Protein AF-A0A1I2IFN1-F1 (afdb_monomer_lite)

Organism: NCBI:txid54

Secondary structure (DSSP, 8-state):
-TT-HHHHHHHHHHHHHHHHHHHHHHHHHHHHHHTT--HHHHHHHHHHHTHHHHHHHHHHHHHHS-HHHHHHHHHTGGGS-SSSTTGGG-HHHHHHHHHH--SS-SS--PPPPPTTTTT-HHHHHHHHHHHHHHHHHH-HHHHHHHHT-TTTTT--------S---S-HHHH------------------

Radius of gyration: 19.32 Å; chains: 1; bounding box: 40×45×71 Å

Sequence (190 aa):
MEAAPETASYRHRHRMAWQSIRSRYAEAHAAAKSRGLGDEPASKAAALSARGDIRALMSELLTRAPVPAIVEFLTVGREWGEAGERLLEQRDAVLGLVESAYPQPTWTALEPLDREAIEDDARWFAWTTAWTEALGAASPAAQAALGGDTASLQSSEMRIPTSPRRWAPWLTSAAVIVVATTGIAIATRE

pLDDT: mean 77.23, std 20.89, range [30.56, 96.38]

Foldseek 3Di:
DLPDPQLVVQLVVLVVLLVVLLVQLVVQLVVCVVVVDDNVVSLLRSLLVSQLSVLQSCLQLLQFADLVLVLVLLVCQLVQDQQSSCVNVVVVSSSSSSSRGDPDGDQDPQHRDDSVQSNDLVSLQVSLVVSLVSSVVRDVSSVCSQQVNPVVVDDDDDDDDDPRDGSHNNSNDPPDDPPPPPDPPPPDDD

Structure (mmCIF, N/CA/C/O backbone):
data_AF-A0A1I2IFN1-F1
#
_entry.id   AF-A0A1I2IFN1-F1
#
loop_
_atom_site.group_PDB
_atom_site.id
_atom_site.type_symbol
_atom_site.label_atom_id
_atom_site.label_alt_id
_atom_site.label_comp_id
_atom_site.label_asym_id
_atom_site.label_entity_id
_atom_site.label_seq_id
_atom_site.pdbx_PDB_ins_code
_atom_site.Cartn_x
_atom_site.Cartn_y
_atom_site.Cartn_z
_atom_site.occupancy
_atom_site.B_iso_or_equiv
_atom_site.auth_seq_id
_atom_site.auth_comp_id
_atom_site.auth_asym_id
_atom_site.auth_atom_id
_atom_site.pdbx_PDB_model_num
ATOM 1 N N . MET A 1 1 ? 11.946 -16.805 -14.626 1.00 59.06 1 MET A N 1
ATOM 2 C CA . MET A 1 1 ? 11.904 -16.136 -13.306 1.00 59.06 1 MET A CA 1
ATOM 3 C C . MET A 1 1 ? 10.672 -16.571 -12.519 1.00 59.06 1 MET A C 1
ATOM 5 O O . MET A 1 1 ? 10.810 -16.993 -11.387 1.00 59.06 1 MET A O 1
ATOM 9 N N . GLU A 1 2 ? 9.498 -16.588 -13.147 1.00 59.59 2 GLU A N 1
ATOM 10 C CA . GLU A 1 2 ? 8.200 -16.899 -12.526 1.00 59.59 2 GLU A CA 1
ATOM 11 C C . GLU A 1 2 ? 8.060 -18.285 -11.857 1.00 59.59 2 GLU A C 1
ATOM 13 O O . GLU A 1 2 ? 7.383 -18.408 -10.843 1.00 59.59 2 GLU A O 1
ATOM 18 N N . ALA A 1 3 ? 8.744 -19.316 -12.367 1.00 60.66 3 ALA A N 1
ATOM 19 C CA . ALA A 1 3 ? 8.694 -20.685 -11.833 1.00 60.66 3 ALA A CA 1
ATOM 20 C C . ALA A 1 3 ? 9.834 -21.029 -10.848 1.00 60.66 3 ALA A C 1
ATOM 22 O O . ALA A 1 3 ? 10.020 -22.195 -10.498 1.00 60.66 3 ALA A O 1
ATOM 23 N N . ALA A 1 4 ? 10.640 -20.048 -10.425 1.00 78.50 4 ALA A N 1
ATOM 24 C CA . ALA A 1 4 ? 11.722 -20.303 -9.478 1.00 78.50 4 ALA A CA 1
ATOM 25 C C . ALA A 1 4 ? 11.153 -20.605 -8.071 1.00 78.50 4 ALA A C 1
ATOM 27 O O . ALA A 1 4 ? 10.275 -19.870 -7.606 1.00 78.50 4 ALA A O 1
ATOM 28 N N . PRO A 1 5 ? 11.670 -21.620 -7.346 1.00 83.00 5 PRO A N 1
ATOM 29 C CA . PRO A 1 5 ? 11.238 -21.930 -5.975 1.00 83.00 5 PRO A CA 1
ATOM 30 C C . PRO A 1 5 ? 11.337 -20.732 -5.022 1.00 83.00 5 PRO A C 1
ATOM 32 O O . PRO A 1 5 ? 10.529 -20.576 -4.104 1.00 83.00 5 PRO A O 1
ATOM 35 N N . GLU A 1 6 ? 12.313 -19.858 -5.267 1.00 87.50 6 GLU A N 1
ATOM 36 C CA . GLU A 1 6 ? 12.516 -18.619 -4.523 1.00 87.50 6 GLU A CA 1
ATOM 37 C C . GLU A 1 6 ? 11.347 -17.641 -4.707 1.00 87.50 6 GLU A C 1
ATOM 39 O O . GLU A 1 6 ? 10.827 -17.123 -3.722 1.00 87.50 6 GLU A O 1
ATOM 44 N N . THR A 1 7 ? 10.866 -17.445 -5.939 1.00 90.00 7 THR A N 1
ATOM 45 C CA . THR A 1 7 ? 9.708 -16.588 -6.233 1.00 90.00 7 THR A CA 1
ATOM 46 C C . THR A 1 7 ? 8.438 -17.135 -5.586 1.00 90.00 7 THR A C 1
ATOM 48 O O . THR A 1 7 ? 7.705 -16.384 -4.946 1.00 90.00 7 THR A O 1
ATOM 51 N N . ALA A 1 8 ? 8.205 -18.449 -5.652 1.00 90.50 8 ALA A N 1
ATOM 52 C CA . ALA A 1 8 ? 7.065 -19.074 -4.980 1.00 90.50 8 ALA A CA 1
ATOM 53 C C . ALA A 1 8 ? 7.112 -18.885 -3.451 1.00 90.50 8 ALA A C 1
ATOM 55 O O . ALA A 1 8 ? 6.107 -18.522 -2.833 1.00 90.50 8 ALA A O 1
ATOM 56 N N . SER A 1 9 ? 8.288 -19.076 -2.843 1.00 92.25 9 SER A N 1
ATOM 57 C CA . SER A 1 9 ? 8.500 -18.886 -1.401 1.00 92.25 9 SER A CA 1
ATOM 58 C C . SER A 1 9 ? 8.335 -17.423 -0.988 1.00 92.25 9 SER A C 1
ATOM 60 O O . SER A 1 9 ? 7.738 -17.127 0.048 1.00 92.25 9 SER A O 1
ATOM 62 N N . TYR A 1 10 ? 8.825 -16.502 -1.818 1.00 93.12 10 TYR A N 1
ATOM 63 C CA . TYR A 1 10 ? 8.686 -15.063 -1.631 1.00 93.12 10 TYR A CA 1
ATOM 64 C C . TYR A 1 10 ? 7.213 -14.643 -1.617 1.00 93.12 10 TYR A C 1
ATOM 66 O O . TYR A 1 10 ? 6.753 -14.046 -0.641 1.00 93.12 10 TYR A O 1
ATOM 74 N N . ARG A 1 11 ? 6.445 -15.044 -2.637 1.00 95.31 11 ARG A N 1
ATOM 75 C CA . ARG A 1 11 ? 5.003 -14.764 -2.734 1.00 95.31 11 ARG A CA 1
ATOM 76 C C . ARG A 1 11 ? 4.227 -15.399 -1.580 1.00 95.31 11 ARG A C 1
ATOM 78 O O . ARG A 1 11 ? 3.362 -14.760 -0.986 1.00 95.31 11 ARG A O 1
ATOM 85 N N . HIS A 1 12 ? 4.574 -16.630 -1.194 1.00 95.00 12 HIS A N 1
ATOM 86 C CA . HIS A 1 12 ? 3.958 -17.288 -0.042 1.00 95.00 12 HIS A CA 1
ATOM 87 C C . HIS A 1 12 ? 4.179 -16.513 1.261 1.00 95.00 12 HIS A C 1
ATOM 89 O O . HIS A 1 12 ? 3.214 -16.250 1.977 1.00 95.00 12 HIS A O 1
ATOM 95 N N . ARG A 1 13 ? 5.413 -16.077 1.539 1.00 95.50 13 ARG A N 1
ATOM 96 C CA . ARG A 1 13 ? 5.730 -15.256 2.717 1.00 95.50 13 ARG A CA 1
ATOM 97 C C . ARG A 1 13 ? 4.881 -13.984 2.767 1.00 95.50 13 ARG A C 1
ATOM 99 O O . ARG A 1 13 ? 4.324 -13.667 3.813 1.00 95.50 13 ARG A O 1
ATOM 106 N N . HIS A 1 14 ? 4.732 -13.302 1.634 1.00 95.88 14 HIS A N 1
ATOM 107 C CA . HIS A 1 14 ? 3.956 -12.065 1.532 1.00 95.88 14 HIS A CA 1
ATOM 108 C C . HIS A 1 14 ? 2.451 -12.295 1.689 1.00 95.88 14 HIS A C 1
ATOM 110 O O . HIS A 1 14 ? 1.781 -11.516 2.366 1.00 95.88 14 HIS A O 1
ATOM 116 N N . ARG A 1 15 ? 1.918 -13.410 1.169 1.00 96.19 15 ARG A N 1
ATOM 117 C CA . ARG A 1 15 ? 0.538 -13.832 1.455 1.00 96.19 15 ARG A CA 1
ATOM 118 C C . ARG A 1 15 ? 0.307 -14.052 2.947 1.00 96.19 15 ARG A C 1
ATOM 120 O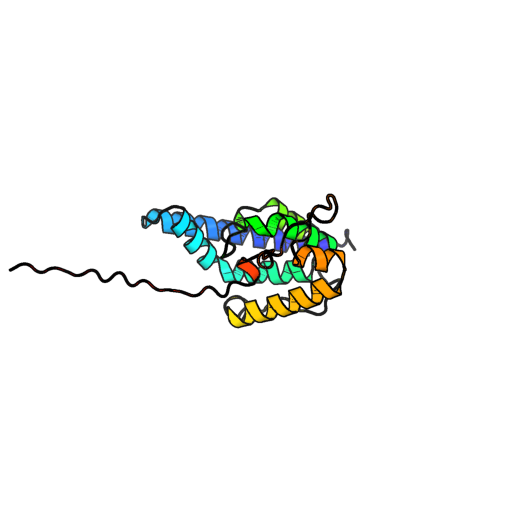 O . ARG A 1 15 ? -0.710 -13.606 3.473 1.00 96.19 15 ARG A O 1
ATOM 127 N N . MET A 1 16 ? 1.241 -14.715 3.628 1.00 96.38 16 MET A N 1
ATOM 128 C CA . MET A 1 16 ? 1.140 -14.955 5.071 1.00 96.38 16 MET A CA 1
ATOM 129 C C . MET A 1 16 ? 1.248 -13.650 5.871 1.00 96.38 16 MET A C 1
ATOM 131 O O . MET A 1 16 ? 0.469 -13.441 6.800 1.00 96.38 16 MET A O 1
ATOM 135 N N . ALA A 1 17 ? 2.148 -12.741 5.479 1.00 94.88 17 ALA A N 1
ATOM 136 C CA . ALA A 1 17 ? 2.254 -11.412 6.079 1.00 94.88 17 ALA A CA 1
ATOM 137 C C . ALA A 1 17 ? 0.943 -10.624 5.929 1.00 94.88 17 ALA A C 1
ATOM 139 O O . ALA A 1 17 ? 0.411 -10.118 6.917 1.00 94.88 17 ALA A O 1
ATOM 140 N N . TRP A 1 18 ? 0.363 -10.608 4.726 1.00 94.62 18 TRP A N 1
ATOM 141 C CA . TRP A 1 18 ? -0.930 -9.979 4.467 1.00 94.62 18 TRP A CA 1
ATOM 142 C C . TRP A 1 18 ? -2.054 -10.547 5.340 1.00 94.62 18 TRP A C 1
ATOM 144 O O . TRP A 1 18 ? -2.806 -9.793 5.958 1.00 94.62 18 TRP A O 1
ATOM 154 N N . GLN A 1 19 ? -2.161 -11.876 5.441 1.00 94.75 19 GLN A N 1
ATOM 155 C CA . GLN A 1 19 ? -3.167 -12.505 6.301 1.00 94.75 19 GLN A CA 1
ATOM 156 C C . GLN A 1 19 ? -2.978 -12.148 7.780 1.00 94.75 19 GLN A C 1
ATOM 158 O O . GLN A 1 19 ? -3.959 -11.845 8.458 1.00 94.75 19 GLN A O 1
ATOM 163 N N . SER A 1 20 ? -1.735 -12.119 8.266 1.00 94.88 20 SER A N 1
ATOM 164 C CA . SER A 1 20 ? -1.418 -11.717 9.642 1.00 94.88 20 SER A CA 1
ATOM 165 C C . SER A 1 20 ? -1.830 -10.269 9.934 1.00 94.88 20 SER A C 1
ATOM 167 O O . SER A 1 20 ? -2.427 -9.989 10.974 1.00 94.88 20 SER A O 1
ATOM 169 N N . ILE A 1 21 ? -1.578 -9.343 9.002 1.00 92.94 21 ILE A N 1
ATOM 170 C CA . ILE A 1 21 ? -2.018 -7.943 9.117 1.00 92.94 21 ILE A CA 1
ATOM 171 C C . ILE A 1 21 ? -3.546 -7.867 9.202 1.00 92.94 21 ILE A C 1
ATOM 173 O O . ILE A 1 21 ? -4.080 -7.206 10.091 1.00 92.94 21 ILE A O 1
ATOM 177 N N . ARG A 1 22 ? -4.260 -8.585 8.326 1.00 92.69 22 ARG A N 1
ATOM 178 C CA . ARG A 1 22 ? -5.731 -8.599 8.333 1.00 92.69 22 ARG A CA 1
ATOM 179 C C . ARG A 1 22 ? -6.317 -9.178 9.621 1.00 92.69 22 ARG A C 1
ATOM 181 O O . ARG A 1 22 ? -7.310 -8.642 10.103 1.00 92.69 22 ARG A O 1
ATOM 188 N N . SER A 1 23 ? -5.712 -10.227 10.186 1.00 93.62 23 SER A N 1
ATOM 189 C CA . SER A 1 23 ? -6.144 -10.786 11.479 1.00 93.62 23 SER A CA 1
ATOM 190 C C . SER A 1 23 ? -6.019 -9.749 12.590 1.00 93.62 23 SER A C 1
ATOM 192 O O . SER A 1 23 ? -6.998 -9.452 13.270 1.00 93.62 23 SER A O 1
ATOM 194 N N . ARG A 1 24 ? -4.845 -9.114 12.708 1.00 91.88 24 ARG A N 1
ATOM 195 C CA . ARG A 1 24 ? -4.587 -8.092 13.733 1.00 91.88 24 ARG A CA 1
ATOM 196 C C . ARG A 1 24 ? -5.505 -6.885 13.598 1.00 91.88 24 ARG A C 1
ATOM 198 O O . ARG A 1 24 ? -6.005 -6.383 14.599 1.00 91.88 24 ARG A O 1
ATOM 205 N N . TYR A 1 25 ? -5.775 -6.452 12.370 1.00 91.50 25 TYR A N 1
ATOM 206 C CA . TYR A 1 25 ? -6.760 -5.408 12.123 1.00 91.50 25 TYR A CA 1
ATOM 207 C C . TYR A 1 25 ? -8.161 -5.821 12.588 1.00 91.50 25 TYR A C 1
ATOM 209 O O . TYR A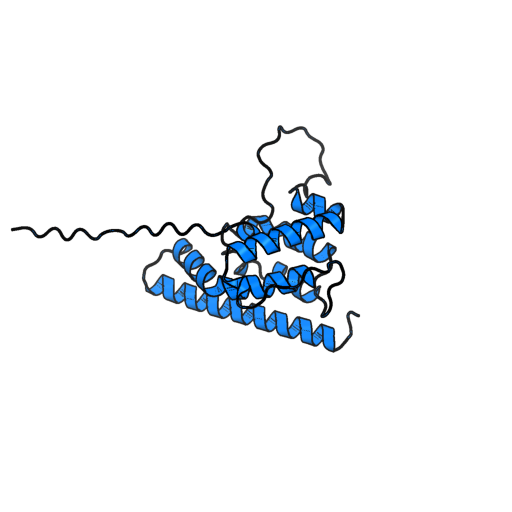 1 25 ? -8.817 -5.049 13.280 1.00 91.50 25 TYR A O 1
ATOM 217 N N . ALA A 1 26 ? -8.622 -7.031 12.254 1.00 92.81 26 ALA A N 1
ATOM 218 C CA . ALA A 1 26 ? -9.945 -7.504 12.663 1.00 92.81 26 ALA A CA 1
ATOM 219 C C . ALA A 1 26 ? -10.076 -7.596 14.194 1.00 92.81 26 ALA A C 1
ATOM 221 O O . ALA A 1 26 ? -11.095 -7.191 14.756 1.00 92.81 26 ALA A O 1
ATOM 222 N N . GLU A 1 27 ? -9.027 -8.064 14.873 1.00 94.31 27 GLU A N 1
ATOM 223 C CA . GLU A 1 27 ? -8.942 -8.106 16.336 1.00 94.31 27 GLU A CA 1
ATOM 224 C C . GLU A 1 27 ? -8.980 -6.698 16.948 1.00 94.31 27 GLU A C 1
ATOM 226 O O . GLU A 1 27 ? -9.773 -6.435 17.856 1.00 94.31 27 GLU A O 1
ATOM 231 N N . ALA A 1 28 ? -8.180 -5.765 16.421 1.00 92.50 28 ALA A N 1
ATOM 232 C CA . ALA A 1 28 ? -8.157 -4.376 16.874 1.00 92.50 28 ALA A CA 1
ATOM 233 C C . ALA A 1 28 ? -9.498 -3.667 16.628 1.00 92.50 28 ALA A C 1
ATOM 235 O O . ALA A 1 28 ? -9.972 -2.921 17.487 1.00 92.50 28 ALA A O 1
ATOM 236 N N . HIS A 1 29 ? -10.142 -3.943 15.493 1.00 92.75 29 HIS A N 1
ATOM 237 C CA . HIS A 1 29 ? -11.464 -3.426 15.162 1.00 92.75 29 HIS A CA 1
ATOM 238 C C . HIS A 1 29 ? -12.509 -3.919 16.165 1.00 92.75 29 HIS A C 1
ATOM 240 O O . HIS A 1 29 ? -13.229 -3.117 16.759 1.00 92.75 29 HIS A O 1
ATOM 246 N N . ALA A 1 30 ? -12.554 -5.229 16.425 1.00 94.50 30 ALA A N 1
ATOM 247 C CA . ALA A 1 30 ? -13.464 -5.813 17.406 1.00 94.50 30 ALA A CA 1
ATOM 248 C C . ALA A 1 30 ? -13.235 -5.243 18.818 1.00 94.50 30 ALA A C 1
ATOM 250 O O . ALA A 1 30 ? -14.198 -4.890 19.502 1.00 94.50 30 ALA A O 1
ATOM 251 N N . ALA A 1 31 ? -11.973 -5.074 19.228 1.00 94.44 31 ALA A N 1
ATOM 252 C CA . ALA A 1 31 ? -11.615 -4.473 20.512 1.00 94.44 31 ALA A CA 1
ATOM 253 C C . ALA A 1 31 ? -12.010 -2.986 20.612 1.00 94.44 31 ALA A C 1
ATOM 255 O O . ALA A 1 31 ? -12.397 -2.509 21.679 1.00 94.44 31 ALA A O 1
ATOM 256 N N . ALA A 1 32 ? -11.932 -2.232 19.514 1.00 92.69 32 ALA A N 1
ATOM 257 C CA . ALA A 1 32 ? -12.411 -0.854 19.463 1.00 92.69 32 ALA A CA 1
ATOM 258 C C . ALA A 1 32 ? -13.945 -0.791 19.572 1.00 92.69 32 ALA A C 1
ATOM 260 O O . ALA A 1 32 ? -14.475 -0.015 20.370 1.00 92.69 32 ALA A O 1
ATOM 261 N N . LYS A 1 33 ? -14.664 -1.661 18.851 1.00 94.56 33 LYS A N 1
ATOM 262 C CA . LYS A 1 33 ? -16.131 -1.774 18.935 1.00 94.56 33 LYS A CA 1
ATOM 263 C C . LYS A 1 33 ? -16.593 -2.154 20.342 1.00 94.56 33 LYS A C 1
ATOM 265 O O . LYS A 1 33 ? -17.543 -1.560 20.845 1.00 94.56 33 LYS A O 1
ATOM 270 N N . SER A 1 34 ? -15.903 -3.076 21.020 1.00 95.31 34 SER A N 1
ATOM 271 C CA . SER A 1 34 ? -16.247 -3.467 22.397 1.00 95.31 34 SER A CA 1
ATOM 272 C C . SER A 1 34 ? -16.038 -2.342 23.417 1.00 95.31 34 SER A C 1
ATOM 274 O O . SER A 1 34 ? -16.612 -2.386 24.500 1.00 95.31 34 SER A O 1
ATOM 276 N N . ARG A 1 35 ? -15.238 -1.321 23.081 1.00 94.00 35 ARG A N 1
ATOM 277 C CA . ARG A 1 35 ? -15.064 -0.088 23.870 1.00 94.00 35 ARG A CA 1
ATOM 278 C C . ARG A 1 35 ? -16.106 0.990 23.542 1.00 94.00 35 ARG A C 1
ATOM 280 O O . ARG A 1 35 ? -16.014 2.094 24.066 1.00 94.00 35 ARG A O 1
ATOM 287 N N . GLY A 1 36 ? -17.087 0.683 22.691 1.00 94.00 36 GLY A N 1
ATOM 288 C CA . GLY A 1 36 ? -18.190 1.580 22.346 1.00 94.00 36 GLY A CA 1
ATOM 289 C C . GLY A 1 36 ? -17.914 2.521 21.173 1.00 94.00 36 GLY A C 1
ATOM 290 O O . GLY A 1 36 ? -18.714 3.423 20.932 1.00 94.00 36 GLY A O 1
ATOM 291 N N . LEU A 1 37 ? -16.815 2.337 20.430 1.00 93.00 37 LEU A N 1
ATOM 292 C CA . LEU A 1 37 ? -16.571 3.129 19.224 1.00 93.00 37 LEU A CA 1
ATOM 293 C C . LEU A 1 37 ? -17.582 2.767 18.125 1.00 93.00 37 LEU A C 1
ATOM 295 O O . LEU A 1 37 ? -17.933 1.600 17.928 1.00 93.00 37 LEU A O 1
ATOM 299 N N . GLY A 1 38 ? -18.011 3.786 17.375 1.00 91.94 38 GLY A N 1
ATOM 300 C CA . GLY A 1 38 ? -18.720 3.604 16.109 1.00 91.94 38 GLY A CA 1
ATOM 301 C C . GLY A 1 38 ? -17.853 2.874 15.078 1.00 91.94 38 GLY A C 1
ATOM 302 O O . GLY A 1 38 ? -16.647 2.728 15.259 1.00 91.94 38 GLY A O 1
ATOM 303 N N . ASP A 1 39 ? -18.470 2.417 13.991 1.00 88.81 39 ASP A N 1
ATOM 304 C CA . ASP A 1 39 ? -17.798 1.592 12.977 1.00 88.81 39 ASP A CA 1
ATOM 305 C C . ASP A 1 39 ? -16.595 2.285 12.320 1.00 88.81 39 ASP A C 1
ATOM 307 O O . ASP A 1 39 ? -15.478 1.784 12.358 1.00 88.81 39 ASP A O 1
ATOM 311 N N . GLU A 1 40 ? -16.795 3.502 11.822 1.00 86.56 40 GLU A N 1
ATOM 312 C CA . GLU A 1 40 ? -15.743 4.289 11.181 1.00 86.56 40 GLU A CA 1
ATOM 313 C C . GLU A 1 40 ? -14.592 4.664 12.149 1.00 86.56 40 GLU A C 1
ATOM 315 O O . GLU A 1 40 ? -13.430 4.402 11.821 1.00 86.56 40 GLU A O 1
ATOM 320 N N . PRO A 1 41 ? -14.848 5.166 13.378 1.00 87.81 41 PRO A N 1
ATOM 321 C CA . PRO A 1 41 ? -13.797 5.343 14.383 1.00 87.81 41 PRO A CA 1
ATOM 322 C C . PRO A 1 41 ? -13.045 4.054 14.740 1.00 87.81 41 PRO A C 1
ATOM 324 O O . PRO A 1 41 ? -11.831 4.097 14.953 1.00 87.81 41 PRO A O 1
ATOM 327 N N . ALA A 1 42 ? -13.737 2.913 14.809 1.00 89.50 42 ALA A N 1
ATOM 328 C CA . ALA A 1 42 ? -13.114 1.621 15.083 1.00 89.50 42 ALA A CA 1
ATOM 329 C C . ALA A 1 42 ? -12.213 1.173 13.923 1.00 89.50 42 ALA A C 1
ATOM 331 O O . ALA A 1 42 ? -11.090 0.730 14.170 1.00 89.50 42 ALA A O 1
ATOM 332 N N . SER A 1 43 ? -12.660 1.346 12.674 1.00 86.81 43 SER A N 1
ATOM 333 C CA . SER A 1 43 ? -11.874 1.065 11.464 1.00 86.81 43 SER A CA 1
ATOM 334 C C . SER A 1 43 ? -10.598 1.898 11.423 1.00 86.81 43 SER A C 1
ATOM 336 O O . SER A 1 43 ? -9.501 1.355 11.278 1.00 86.81 43 SER A O 1
ATOM 338 N N . LYS A 1 44 ? -10.711 3.206 11.676 1.00 85.25 44 LYS A N 1
ATOM 339 C CA . LYS A 1 44 ? -9.557 4.106 11.732 1.00 85.25 44 LYS A CA 1
ATOM 340 C C . LYS A 1 44 ? -8.569 3.716 12.834 1.00 85.25 44 LYS A C 1
ATOM 342 O O . LYS A 1 44 ? -7.366 3.666 12.588 1.00 85.25 44 LYS A O 1
ATOM 347 N N . ALA A 1 45 ? -9.054 3.408 14.038 1.00 86.56 45 ALA A N 1
ATOM 348 C CA . ALA A 1 45 ? -8.203 2.979 15.149 1.00 86.56 45 ALA A CA 1
ATOM 349 C C . ALA A 1 45 ? -7.479 1.654 14.849 1.00 86.56 45 ALA A C 1
ATOM 351 O O . ALA A 1 45 ? -6.285 1.521 15.123 1.00 86.56 45 ALA A O 1
ATOM 352 N N . ALA A 1 46 ? -8.179 0.693 14.243 1.00 89.38 46 ALA A N 1
ATOM 353 C CA . ALA A 1 46 ? -7.603 -0.581 13.836 1.00 89.38 46 ALA A CA 1
ATOM 354 C C . ALA A 1 46 ? -6.545 -0.407 12.735 1.00 89.38 46 ALA A C 1
ATOM 356 O O . ALA A 1 46 ? -5.460 -0.979 12.833 1.00 89.38 46 ALA A O 1
ATOM 357 N N . ALA A 1 47 ? -6.810 0.435 11.732 1.00 86.50 47 ALA A N 1
ATOM 358 C CA . ALA A 1 47 ? -5.858 0.747 10.667 1.00 86.50 47 ALA A CA 1
ATOM 359 C C . ALA A 1 47 ? -4.575 1.386 11.220 1.00 86.50 47 ALA A C 1
ATOM 361 O O . ALA A 1 47 ? -3.475 0.970 10.862 1.00 86.50 47 ALA A O 1
ATOM 362 N N . LEU A 1 48 ? -4.707 2.328 12.161 1.00 85.69 48 LEU A N 1
ATOM 363 C CA . LEU A 1 48 ? -3.566 2.935 12.851 1.00 85.69 48 LEU A CA 1
ATOM 364 C C . LEU A 1 48 ? -2.745 1.902 13.630 1.00 85.69 48 LEU A C 1
ATOM 366 O O . LEU A 1 48 ? -1.520 1.951 13.593 1.00 85.69 48 LEU A O 1
ATOM 370 N N . SER A 1 49 ? -3.401 0.938 14.283 1.00 87.62 49 SER A N 1
ATOM 371 C CA . SER A 1 49 ? -2.710 -0.124 15.028 1.00 87.62 49 SER A CA 1
ATOM 372 C C . SER A 1 49 ? -1.895 -1.076 14.142 1.00 87.62 49 SER A C 1
ATOM 374 O O . SER A 1 49 ? -0.926 -1.664 14.612 1.00 87.62 49 SER A O 1
ATOM 376 N N . ALA A 1 50 ? -2.266 -1.211 12.865 1.00 88.75 50 ALA A N 1
ATOM 377 C CA . ALA A 1 50 ? -1.595 -2.062 11.881 1.00 88.75 50 ALA A CA 1
ATOM 378 C C . ALA A 1 50 ? -0.704 -1.267 10.905 1.00 88.75 50 ALA A C 1
ATOM 380 O O . ALA A 1 50 ? -0.156 -1.836 9.958 1.00 88.75 50 ALA A O 1
ATOM 381 N N . ARG A 1 51 ? -0.570 0.051 11.106 1.00 87.50 51 ARG A N 1
ATOM 382 C CA . ARG A 1 51 ? 0.023 0.984 10.139 1.00 87.50 51 ARG A CA 1
ATOM 383 C C . ARG A 1 51 ? 1.457 0.627 9.767 1.00 87.50 51 ARG A C 1
ATOM 385 O O . ARG A 1 51 ? 1.767 0.588 8.578 1.00 87.50 51 ARG A O 1
ATOM 392 N N . GLY A 1 52 ? 2.314 0.354 10.750 1.00 88.75 52 GLY A N 1
ATOM 393 C CA . GLY A 1 52 ? 3.704 -0.020 10.491 1.00 88.75 52 GLY A CA 1
ATOM 394 C C . GLY A 1 52 ? 3.811 -1.269 9.622 1.00 88.75 52 GLY A C 1
ATOM 395 O O . GLY A 1 52 ? 4.530 -1.273 8.627 1.00 88.75 52 GLY A O 1
ATOM 396 N N . ASP A 1 53 ? 3.035 -2.311 9.924 1.00 90.69 53 ASP A N 1
ATOM 397 C CA . ASP A 1 53 ? 3.057 -3.548 9.140 1.00 90.69 53 ASP A CA 1
ATOM 398 C C . ASP A 1 53 ? 2.521 -3.360 7.717 1.00 90.69 53 ASP A C 1
ATOM 400 O O . ASP A 1 53 ? 3.055 -3.944 6.772 1.00 90.69 53 ASP A O 1
ATOM 404 N N . ILE A 1 54 ? 1.488 -2.527 7.551 1.00 89.81 54 ILE A N 1
ATOM 405 C CA . ILE A 1 54 ? 0.974 -2.148 6.231 1.00 89.81 54 ILE A CA 1
ATOM 406 C C . ILE A 1 54 ? 2.068 -1.436 5.434 1.00 89.81 54 ILE A C 1
ATOM 408 O O . ILE A 1 54 ? 2.327 -1.805 4.291 1.00 89.81 54 ILE A O 1
ATOM 412 N N . ARG A 1 55 ? 2.738 -0.447 6.033 1.00 91.25 55 ARG A N 1
ATOM 413 C CA . ARG A 1 55 ? 3.820 0.306 5.385 1.00 91.25 55 ARG A CA 1
ATOM 414 C C . ARG A 1 55 ? 5.006 -0.583 5.029 1.00 91.25 55 ARG A C 1
ATOM 416 O O . ARG A 1 55 ? 5.527 -0.466 3.923 1.00 91.25 55 ARG A O 1
ATOM 423 N N . ALA A 1 56 ? 5.378 -1.508 5.912 1.00 92.50 56 ALA A N 1
ATOM 424 C CA . ALA A 1 56 ? 6.415 -2.498 5.645 1.00 92.50 56 ALA A CA 1
ATOM 425 C C . ALA A 1 56 ? 6.064 -3.328 4.405 1.00 92.50 56 ALA A C 1
ATOM 427 O O . ALA A 1 56 ? 6.803 -3.307 3.420 1.00 92.50 56 ALA A O 1
ATOM 428 N N . LEU A 1 57 ? 4.891 -3.972 4.416 1.00 93.25 57 LEU A N 1
ATOM 429 C CA . LEU A 1 57 ? 4.441 -4.818 3.314 1.00 93.25 57 LEU A CA 1
ATOM 430 C C . LEU A 1 57 ? 4.333 -4.034 2.001 1.00 93.25 57 LEU A C 1
ATOM 432 O O . LEU A 1 57 ? 4.781 -4.510 0.963 1.00 93.25 57 LEU A O 1
ATOM 436 N N . MET A 1 58 ? 3.747 -2.838 2.035 1.00 91.94 58 MET A N 1
ATOM 437 C CA . MET A 1 58 ? 3.541 -2.035 0.831 1.00 91.94 58 MET A CA 1
ATOM 438 C C . MET A 1 58 ? 4.854 -1.499 0.269 1.00 91.94 58 MET A C 1
ATOM 440 O O . MET A 1 58 ? 5.039 -1.557 -0.940 1.00 91.94 58 MET A O 1
ATOM 444 N N . SER A 1 59 ? 5.788 -1.033 1.104 1.00 93.56 59 SER A N 1
ATOM 445 C CA . SER A 1 59 ? 7.091 -0.566 0.609 1.00 93.56 59 SER A CA 1
ATOM 446 C C . SER A 1 59 ? 7.886 -1.678 -0.078 1.00 93.56 59 SER A C 1
ATOM 448 O O . SER A 1 59 ? 8.531 -1.450 -1.105 1.00 93.56 59 SER A O 1
ATOM 450 N N . GLU A 1 60 ? 7.770 -2.906 0.432 1.00 94.50 60 GLU A N 1
ATOM 451 C CA . GLU A 1 60 ? 8.365 -4.073 -0.201 1.00 94.50 60 GLU A CA 1
ATOM 452 C C . GLU A 1 60 ? 7.640 -4.415 -1.510 1.00 94.50 60 GLU A C 1
ATOM 454 O O . GLU A 1 60 ? 8.254 -4.424 -2.573 1.00 94.50 60 GLU A O 1
ATOM 459 N N . LEU A 1 61 ? 6.319 -4.599 -1.499 1.00 94.50 61 LEU A N 1
ATOM 460 C CA . LEU A 1 61 ? 5.582 -4.961 -2.715 1.00 94.50 61 LEU A CA 1
ATOM 461 C C . LEU A 1 61 ? 5.712 -3.916 -3.829 1.00 94.50 61 LEU A C 1
ATOM 463 O O . LEU A 1 61 ? 5.896 -4.278 -4.989 1.00 94.50 61 LEU A O 1
ATOM 467 N N . LEU A 1 62 ? 5.667 -2.629 -3.493 1.00 93.81 62 LEU A N 1
ATOM 468 C CA . LEU A 1 62 ? 5.737 -1.542 -4.465 1.00 93.81 62 LEU A CA 1
ATOM 469 C C . LEU A 1 62 ? 7.136 -1.348 -5.062 1.00 93.81 62 LEU A C 1
ATOM 471 O O . LEU A 1 62 ? 7.242 -0.709 -6.100 1.00 93.81 62 LEU A O 1
ATOM 475 N N . THR A 1 63 ? 8.202 -1.889 -4.471 1.00 94.94 63 THR A N 1
ATOM 476 C CA . THR A 1 63 ? 9.555 -1.885 -5.075 1.00 94.94 63 THR A CA 1
ATOM 477 C C . THR A 1 63 ? 9.859 -3.183 -5.825 1.00 94.94 63 THR A C 1
ATOM 479 O O . THR A 1 63 ? 10.715 -3.220 -6.712 1.00 94.94 63 THR A O 1
ATOM 482 N N . ARG A 1 64 ? 9.136 -4.259 -5.497 1.00 95.06 64 ARG A N 1
ATOM 483 C CA . ARG A 1 64 ? 9.388 -5.624 -5.980 1.00 95.06 64 ARG A CA 1
ATOM 484 C C . ARG A 1 64 ? 8.422 -6.091 -7.065 1.00 95.06 64 ARG A C 1
ATOM 486 O O . ARG A 1 64 ? 8.752 -7.006 -7.823 1.00 95.06 64 ARG A O 1
ATOM 493 N N . ALA A 1 65 ? 7.248 -5.477 -7.169 1.00 94.25 65 ALA A N 1
ATOM 494 C CA . ALA A 1 65 ? 6.320 -5.698 -8.268 1.00 94.25 65 ALA A CA 1
ATOM 495 C C . ALA A 1 65 ? 6.774 -4.959 -9.538 1.00 94.25 65 ALA A C 1
ATOM 497 O O . ALA A 1 65 ? 7.352 -3.875 -9.450 1.00 94.25 65 ALA A O 1
ATOM 498 N N . PRO A 1 66 ? 6.517 -5.518 -10.731 1.00 93.94 66 PRO A N 1
ATOM 499 C CA . PRO A 1 66 ? 6.790 -4.836 -11.985 1.00 93.94 66 PRO A CA 1
ATOM 500 C C . PRO A 1 66 ? 5.832 -3.650 -12.177 1.00 93.94 66 PRO A C 1
ATOM 502 O O . PRO A 1 66 ? 4.678 -3.691 -11.748 1.00 93.94 66 PRO A O 1
ATOM 505 N N . VAL A 1 67 ? 6.293 -2.615 -12.886 1.00 93.44 67 VAL A N 1
ATOM 506 C CA . VAL A 1 67 ? 5.537 -1.368 -13.120 1.00 93.44 67 VAL A CA 1
ATOM 507 C C . VAL A 1 67 ? 4.097 -1.597 -13.615 1.00 93.44 67 VAL A C 1
ATOM 509 O O . VAL A 1 67 ? 3.204 -0.954 -13.069 1.00 93.44 67 VAL A O 1
ATOM 512 N N . PRO A 1 68 ? 3.803 -2.509 -14.569 1.00 92.31 68 PRO A N 1
ATOM 513 C CA . PRO A 1 68 ? 2.424 -2.743 -15.007 1.00 92.31 68 PRO A CA 1
ATOM 514 C C . PRO A 1 68 ? 1.486 -3.199 -13.881 1.00 92.31 68 PRO A C 1
ATOM 516 O O . PRO A 1 68 ? 0.368 -2.703 -13.790 1.00 92.31 68 PRO A O 1
ATOM 519 N N . ALA A 1 69 ? 1.956 -4.077 -12.989 1.00 92.75 69 ALA A N 1
ATOM 520 C CA . ALA A 1 69 ? 1.164 -4.555 -11.855 1.00 92.75 69 ALA A CA 1
ATOM 521 C C . ALA A 1 69 ? 0.935 -3.450 -10.816 1.00 92.75 69 ALA A C 1
ATOM 523 O O . ALA A 1 69 ? -0.136 -3.358 -10.223 1.00 92.75 69 ALA A O 1
ATOM 524 N N . ILE A 1 70 ? 1.925 -2.572 -10.622 1.00 91.69 70 ILE A N 1
ATOM 525 C CA . ILE A 1 70 ? 1.774 -1.383 -9.778 1.00 91.69 70 ILE A CA 1
ATOM 526 C C . ILE A 1 70 ? 0.720 -0.448 -10.375 1.00 91.69 70 ILE A C 1
ATOM 528 O O . ILE A 1 70 ? -0.168 0.001 -9.661 1.00 91.69 70 ILE A O 1
ATOM 532 N N . VAL A 1 71 ? 0.780 -0.173 -11.679 1.00 89.56 71 VAL A N 1
ATOM 533 C CA . VAL A 1 71 ? -0.204 0.683 -12.359 1.00 89.56 71 VAL A CA 1
ATOM 534 C C . VAL A 1 71 ? -1.617 0.118 -12.220 1.00 89.56 71 VAL A C 1
ATOM 536 O O . VAL A 1 71 ? -2.530 0.871 -11.885 1.00 89.56 71 VAL A O 1
ATOM 539 N N . GLU A 1 72 ? -1.795 -1.191 -12.411 1.00 89.06 72 GLU A N 1
ATOM 540 C CA . GLU A 1 72 ? -3.075 -1.870 -12.192 1.00 89.06 72 GLU A CA 1
ATOM 541 C C . GLU A 1 72 ? -3.544 -1.732 -10.738 1.00 89.06 72 GLU A C 1
ATOM 543 O O . GLU A 1 72 ? -4.676 -1.318 -10.491 1.00 89.06 72 GLU A O 1
ATOM 548 N N . PHE A 1 73 ? -2.656 -1.971 -9.772 1.00 87.12 73 PHE A N 1
ATOM 549 C CA . PHE A 1 73 ? -2.943 -1.800 -8.348 1.00 87.12 73 PHE A CA 1
ATOM 550 C C . PHE A 1 73 ? -3.392 -0.370 -8.002 1.00 87.12 73 PHE A C 1
ATOM 552 O O . PHE A 1 73 ? -4.336 -0.182 -7.235 1.00 87.12 73 PHE A O 1
ATOM 559 N N . LEU A 1 74 ? -2.785 0.653 -8.610 1.00 84.62 74 LEU A N 1
ATOM 560 C CA . LEU A 1 74 ? -3.152 2.053 -8.380 1.00 84.62 74 LEU A CA 1
ATOM 561 C C . LEU A 1 74 ? -4.538 2.428 -8.930 1.00 84.62 74 LEU A C 1
ATOM 563 O O . LEU A 1 74 ? -5.110 3.424 -8.483 1.00 84.62 74 LEU A O 1
ATOM 567 N N . THR A 1 75 ? -5.127 1.644 -9.841 1.00 82.06 75 THR A N 1
ATOM 568 C CA . THR A 1 75 ? -6.468 1.943 -10.384 1.00 82.06 75 THR A CA 1
ATOM 569 C C . THR A 1 75 ? -7.564 1.924 -9.317 1.00 82.06 75 THR A C 1
ATOM 571 O O . THR A 1 75 ? -8.501 2.722 -9.392 1.00 82.06 75 THR A O 1
ATOM 574 N N . VAL A 1 76 ? -7.409 1.090 -8.284 1.00 76.19 76 VAL A N 1
ATOM 575 C CA . VAL A 1 76 ? -8.319 1.018 -7.128 1.00 76.19 76 VAL A CA 1
ATOM 576 C C . VAL A 1 76 ? -7.852 1.887 -5.949 1.00 76.19 76 VAL A C 1
ATOM 578 O O . VAL A 1 76 ? -8.554 1.998 -4.947 1.00 76.19 76 VAL A O 1
ATOM 581 N N . GLY A 1 77 ? -6.705 2.569 -6.081 1.00 67.62 77 GLY A N 1
ATOM 582 C CA . GLY A 1 77 ? -6.051 3.390 -5.048 1.00 67.62 77 GLY A CA 1
ATOM 583 C C . GLY A 1 77 ? -6.918 4.489 -4.436 1.00 67.62 77 GLY A C 1
ATOM 584 O O . GLY A 1 77 ? -6.753 4.861 -3.272 1.00 67.62 77 GLY A O 1
ATOM 585 N N . ARG A 1 78 ? -7.896 4.984 -5.202 1.00 63.62 78 ARG A N 1
ATOM 586 C CA . ARG A 1 78 ? 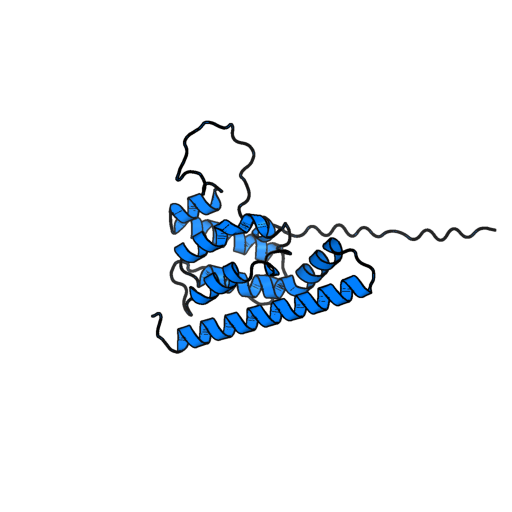-8.843 6.017 -4.758 1.00 63.62 78 ARG A CA 1
ATOM 587 C C . ARG A 1 78 ? -9.817 5.534 -3.685 1.00 63.62 78 ARG A C 1
ATOM 589 O O . ARG A 1 78 ? -10.387 6.361 -2.982 1.00 63.62 78 ARG A O 1
ATOM 596 N N . GLU A 1 79 ? -10.011 4.227 -3.548 1.00 68.50 79 GLU A N 1
ATOM 597 C CA . GLU A 1 79 ? -10.997 3.655 -2.627 1.00 68.50 79 GLU A CA 1
ATOM 598 C C . GLU A 1 79 ? -10.436 3.377 -1.228 1.00 68.50 79 GLU A C 1
ATOM 600 O O . GLU A 1 79 ? -11.177 2.932 -0.356 1.00 68.50 79 GLU A O 1
ATOM 605 N N . TRP A 1 80 ? -9.142 3.621 -0.994 1.00 70.69 80 TRP A N 1
ATOM 606 C CA . TRP A 1 80 ? -8.442 3.110 0.193 1.00 70.69 80 TRP A CA 1
ATOM 607 C C . TRP A 1 80 ? -8.594 3.975 1.450 1.00 70.69 80 TRP A C 1
ATOM 609 O O . TRP A 1 80 ? -8.201 3.539 2.532 1.00 70.69 80 TRP A O 1
ATOM 619 N N . GLY A 1 81 ? -9.199 5.158 1.331 1.00 66.62 81 GLY A N 1
ATOM 620 C CA . GLY A 1 81 ? -9.366 6.090 2.446 1.00 66.62 81 GLY A CA 1
ATOM 621 C C . GLY A 1 81 ? -8.128 6.949 2.721 1.00 66.62 81 GLY A C 1
ATOM 622 O O . GLY A 1 81 ? -7.078 6.787 2.093 1.00 66.62 81 GLY A O 1
ATOM 623 N N . GLU A 1 82 ? -8.252 7.918 3.628 1.00 65.94 82 GLU A N 1
ATOM 624 C CA . GLU A 1 82 ? -7.185 8.897 3.900 1.00 65.94 82 GLU A CA 1
ATOM 625 C C . GLU A 1 82 ? -6.021 8.312 4.700 1.00 65.94 82 GLU A C 1
ATOM 627 O O . GLU A 1 82 ? -4.886 8.767 4.543 1.00 65.94 82 GLU A O 1
ATOM 632 N N . ALA A 1 83 ? -6.294 7.318 5.546 1.00 61.75 83 ALA A N 1
ATOM 633 C CA . ALA A 1 83 ? -5.309 6.619 6.364 1.00 61.75 83 ALA A CA 1
ATOM 634 C C . ALA A 1 83 ? -5.004 5.208 5.830 1.00 61.75 83 ALA A C 1
ATOM 636 O O . ALA A 1 83 ? -4.246 4.468 6.456 1.00 61.75 83 ALA A O 1
ATOM 637 N N . GLY A 1 84 ? -5.575 4.831 4.680 1.00 66.69 84 GLY A N 1
ATOM 638 C CA . GLY A 1 84 ? -5.454 3.484 4.124 1.00 66.69 84 GLY A CA 1
ATOM 639 C C . GLY A 1 84 ? -6.351 2.475 4.842 1.00 66.69 84 GLY A C 1
ATOM 640 O O . GLY A 1 84 ? -6.155 1.271 4.709 1.00 66.69 84 GLY A O 1
ATOM 641 N N . GLU A 1 85 ? -7.332 2.943 5.613 1.00 72.06 85 GLU A N 1
ATOM 642 C CA . GLU A 1 85 ? -8.220 2.116 6.425 1.00 72.06 85 GLU A CA 1
ATOM 643 C C . GLU A 1 85 ? -9.016 1.105 5.596 1.00 72.06 85 GLU A C 1
ATOM 645 O O . GLU A 1 85 ? -9.305 0.009 6.074 1.00 72.06 85 GLU A O 1
ATOM 650 N N . ARG A 1 86 ? -9.272 1.422 4.322 1.00 78.88 86 ARG A N 1
ATOM 651 C CA . ARG A 1 86 ? -9.965 0.531 3.390 1.00 78.88 86 ARG A CA 1
ATOM 652 C C . ARG A 1 86 ? -9.019 -0.307 2.536 1.00 78.88 86 ARG A C 1
ATOM 654 O O . ARG A 1 86 ? -9.479 -1.193 1.827 1.00 78.88 86 ARG A O 1
ATOM 661 N N . LEU A 1 87 ? -7.698 -0.115 2.620 1.00 81.81 87 LEU A N 1
ATOM 662 C CA . LEU A 1 87 ? -6.726 -0.974 1.924 1.00 81.81 87 LEU A CA 1
ATOM 663 C C . LEU A 1 87 ? -6.913 -2.450 2.314 1.00 81.81 87 LEU A C 1
ATOM 665 O O . LEU A 1 87 ? -6.804 -3.344 1.481 1.00 81.81 87 LEU A O 1
ATOM 669 N N . LEU A 1 88 ? -7.252 -2.705 3.580 1.00 82.25 88 LEU A N 1
ATOM 670 C CA . LEU A 1 88 ? -7.484 -4.047 4.122 1.00 82.25 88 LEU A CA 1
ATOM 671 C C . LEU A 1 88 ? -8.777 -4.709 3.616 1.00 82.25 88 LEU A C 1
ATOM 673 O O . LEU A 1 88 ? -8.927 -5.932 3.735 1.00 82.25 88 LEU A O 1
ATOM 677 N N . GLU A 1 89 ? -9.674 -3.924 3.016 1.00 82.38 89 GLU A N 1
ATOM 678 C CA . GLU A 1 89 ? -10.867 -4.390 2.302 1.00 82.38 89 GLU A CA 1
ATOM 679 C C . GLU A 1 89 ? -10.515 -4.841 0.872 1.00 82.38 89 GLU A C 1
ATOM 681 O O . GLU A 1 89 ? -11.162 -5.729 0.321 1.00 82.38 89 GLU A O 1
ATOM 686 N N . GLN A 1 90 ? -9.432 -4.309 0.296 1.00 84.44 90 GLN A N 1
ATOM 687 C CA . GLN A 1 90 ? -9.031 -4.484 -1.106 1.00 84.44 90 GLN A CA 1
ATOM 688 C C . GLN A 1 90 ? -8.155 -5.726 -1.299 1.00 84.44 90 GLN A C 1
ATOM 690 O O . GLN A 1 90 ? -7.055 -5.688 -1.858 1.00 84.44 90 GLN A O 1
ATOM 695 N N . ARG A 1 91 ? -8.655 -6.859 -0.794 1.00 85.94 91 ARG A N 1
ATOM 696 C CA . ARG A 1 91 ? -7.945 -8.145 -0.760 1.00 85.94 91 ARG A CA 1
ATOM 697 C C . ARG A 1 91 ? -7.373 -8.527 -2.120 1.00 85.94 91 ARG A C 1
ATOM 699 O O . ARG A 1 91 ? -6.212 -8.923 -2.182 1.00 85.94 91 ARG A O 1
ATOM 706 N N . ASP A 1 92 ? -8.185 -8.458 -3.165 1.00 89.12 92 ASP A N 1
ATOM 707 C CA . ASP A 1 92 ? -7.814 -8.997 -4.472 1.00 89.12 92 ASP A CA 1
ATOM 708 C C . ASP A 1 92 ? -6.735 -8.144 -5.140 1.00 89.12 92 ASP A C 1
ATOM 710 O O . ASP A 1 92 ? -5.792 -8.694 -5.699 1.00 89.12 92 ASP A O 1
ATOM 714 N N . ALA A 1 93 ? -6.789 -6.820 -4.970 1.00 89.12 93 ALA A N 1
ATOM 715 C CA . ALA A 1 93 ? -5.760 -5.911 -5.464 1.00 89.12 93 ALA A CA 1
ATOM 716 C C . ALA A 1 93 ? -4.403 -6.164 -4.788 1.00 89.12 93 ALA A C 1
ATOM 718 O O . ALA A 1 93 ? -3.381 -6.289 -5.462 1.00 89.12 93 ALA A O 1
ATOM 719 N N . VAL A 1 94 ? -4.388 -6.310 -3.457 1.00 91.25 94 VAL A N 1
ATOM 720 C CA . VAL A 1 94 ? -3.149 -6.605 -2.720 1.00 91.25 94 VAL A CA 1
ATOM 721 C C . VAL A 1 94 ? -2.610 -7.988 -3.082 1.00 91.25 94 VAL A C 1
ATOM 723 O O . VAL A 1 94 ? -1.411 -8.139 -3.298 1.00 91.25 94 VAL A O 1
ATOM 726 N N . LEU A 1 95 ? -3.472 -9.004 -3.190 1.00 93.38 95 LEU A N 1
ATOM 727 C CA . LEU A 1 95 ? -3.041 -10.345 -3.592 1.00 93.38 95 LEU A CA 1
ATOM 728 C C . LEU A 1 95 ? -2.541 -10.387 -5.040 1.00 93.38 95 LEU A C 1
ATOM 730 O O . LEU A 1 95 ? -1.550 -11.063 -5.296 1.00 93.38 95 LEU A O 1
ATOM 734 N N . GLY A 1 96 ? -3.153 -9.642 -5.962 1.00 93.44 96 GLY A N 1
ATOM 735 C CA . GLY A 1 96 ? -2.660 -9.500 -7.334 1.00 93.44 96 GLY A CA 1
ATOM 736 C C . GLY A 1 96 ? -1.262 -8.878 -7.384 1.00 93.44 96 GLY A C 1
ATOM 737 O O . GLY A 1 96 ? -0.383 -9.368 -8.098 1.00 93.44 96 GLY A O 1
ATOM 738 N N . LEU A 1 97 ? -1.014 -7.865 -6.546 1.00 93.75 97 LEU A N 1
ATOM 739 C CA . LEU A 1 97 ? 0.311 -7.262 -6.408 1.00 93.75 97 LEU A CA 1
ATOM 740 C C . LEU A 1 97 ? 1.331 -8.255 -5.825 1.00 93.75 97 LEU A C 1
ATOM 742 O O . LEU A 1 97 ? 2.441 -8.369 -6.343 1.00 93.75 97 LEU A O 1
ATOM 746 N N . VAL A 1 98 ? 0.943 -9.025 -4.799 1.00 95.38 98 VAL A N 1
ATOM 747 C CA . VAL A 1 98 ? 1.776 -10.096 -4.221 1.00 95.38 98 VAL A CA 1
ATOM 748 C C . VAL A 1 98 ? 2.136 -11.138 -5.274 1.00 95.38 98 VAL A C 1
ATOM 750 O O . VAL A 1 98 ? 3.305 -11.496 -5.397 1.00 95.38 98 VAL A O 1
ATOM 753 N N . GLU A 1 99 ? 1.164 -11.609 -6.053 1.00 94.94 99 GLU A N 1
ATOM 754 C CA . GLU A 1 99 ? 1.404 -12.606 -7.098 1.00 94.94 99 GLU A CA 1
ATOM 755 C C . GLU A 1 99 ? 2.234 -12.067 -8.264 1.00 94.94 99 GLU A C 1
ATOM 757 O O . GLU A 1 99 ? 2.811 -12.851 -9.007 1.00 94.94 99 GLU A O 1
ATOM 762 N N . SER A 1 100 ? 2.372 -10.750 -8.395 1.00 93.81 100 SER A N 1
ATOM 763 C CA . SER A 1 100 ? 3.229 -10.132 -9.409 1.00 93.81 100 SER A CA 1
ATOM 764 C C . SER A 1 100 ? 4.648 -9.839 -8.909 1.00 93.81 100 SER A C 1
ATOM 766 O O . SER A 1 100 ? 5.539 -9.591 -9.718 1.00 93.81 100 SER A O 1
ATOM 768 N N . ALA A 1 101 ? 4.887 -9.862 -7.595 1.00 93.62 101 ALA A N 1
ATOM 769 C CA . ALA A 1 101 ? 6.155 -9.447 -6.999 1.00 93.62 101 ALA A CA 1
ATOM 770 C C . ALA A 1 101 ? 7.280 -10.494 -7.125 1.00 93.62 101 ALA A C 1
ATOM 772 O O . ALA A 1 101 ? 7.044 -11.712 -7.131 1.00 93.62 101 ALA A O 1
ATOM 773 N N . TYR A 1 102 ? 8.521 -9.995 -7.191 1.00 91.56 102 TYR A N 1
ATOM 774 C CA . TYR A 1 102 ? 9.744 -10.788 -7.327 1.00 91.56 102 TYR A CA 1
ATOM 775 C C . TYR A 1 102 ? 10.722 -10.582 -6.153 1.00 91.56 102 TYR A C 1
ATOM 777 O O . TYR A 1 102 ? 10.765 -9.507 -5.561 1.00 91.56 102 TYR A O 1
ATOM 785 N N . PRO A 1 103 ? 11.585 -11.570 -5.837 1.00 91.25 103 PRO A N 1
ATOM 786 C CA . PRO A 1 103 ? 12.586 -11.437 -4.771 1.00 91.25 103 PRO A CA 1
ATOM 787 C C . PRO A 1 103 ? 13.619 -10.326 -4.988 1.00 91.25 103 PRO A C 1
ATOM 789 O O . PRO A 1 103 ? 14.284 -9.937 -4.035 1.00 91.25 103 PRO A O 1
ATOM 792 N N . GLN A 1 104 ? 13.779 -9.841 -6.218 1.00 89.12 104 GLN A N 1
ATOM 793 C CA . GLN A 1 104 ? 14.702 -8.766 -6.575 1.00 89.12 104 GLN A CA 1
ATOM 794 C C . GLN A 1 104 ? 13.927 -7.654 -7.289 1.00 89.12 104 GLN A C 1
ATOM 796 O O . GLN A 1 104 ? 13.002 -7.966 -8.049 1.00 89.12 104 GLN A O 1
ATOM 801 N N . PRO A 1 105 ? 14.270 -6.375 -7.057 1.00 88.81 105 PRO A N 1
ATOM 802 C CA . PRO A 1 105 ? 13.628 -5.271 -7.752 1.00 88.81 105 PRO A CA 1
ATOM 803 C C . PRO A 1 105 ? 13.933 -5.336 -9.252 1.00 88.81 105 PRO A C 1
ATOM 805 O O . PRO A 1 105 ? 15.014 -5.746 -9.675 1.00 88.81 105 PRO A O 1
ATOM 808 N N . THR A 1 106 ? 12.957 -4.937 -10.066 1.00 86.19 106 THR A N 1
ATOM 809 C CA . THR A 1 106 ? 13.043 -5.037 -11.535 1.00 86.19 106 THR A CA 1
ATOM 810 C C . THR A 1 106 ? 13.084 -3.685 -12.240 1.00 86.19 106 THR A C 1
ATOM 812 O O . THR A 1 106 ? 13.359 -3.639 -13.436 1.00 86.19 106 THR A O 1
ATOM 815 N N . TRP A 1 107 ? 12.812 -2.588 -11.527 1.00 91.75 107 TRP A N 1
ATOM 816 C CA . TRP A 1 107 ? 12.613 -1.274 -12.148 1.00 91.75 107 TRP A CA 1
ATOM 817 C C . TRP A 1 107 ? 13.132 -0.082 -11.329 1.00 91.75 107 TRP A C 1
ATOM 819 O O . TRP A 1 107 ? 13.185 1.026 -11.853 1.00 91.75 107 TRP A O 1
ATOM 829 N N . THR A 1 108 ? 13.530 -0.279 -10.069 1.00 93.44 108 THR A N 1
ATOM 830 C CA . THR A 1 108 ? 14.011 0.792 -9.183 1.00 93.44 108 THR A CA 1
ATOM 831 C C . THR A 1 108 ? 15.179 0.321 -8.321 1.00 93.44 108 THR A C 1
ATOM 833 O O . THR A 1 108 ? 15.286 -0.864 -8.017 1.00 93.44 108 THR A O 1
ATOM 836 N N . ALA A 1 109 ? 16.045 1.258 -7.929 1.00 92.44 109 ALA A N 1
ATOM 837 C CA . ALA A 1 109 ? 17.076 1.058 -6.906 1.00 92.44 109 ALA A CA 1
ATOM 838 C C . ALA A 1 109 ? 16.604 1.499 -5.506 1.00 92.44 109 ALA A C 1
ATOM 840 O O . ALA A 1 109 ? 17.376 1.463 -4.552 1.00 92.44 109 ALA A O 1
ATOM 841 N N . LEU A 1 110 ? 15.359 1.974 -5.389 1.00 92.88 110 LEU A N 1
ATOM 842 C CA . LEU A 1 110 ? 14.774 2.340 -4.109 1.00 92.88 110 LEU A CA 1
ATOM 843 C C . LEU A 1 110 ? 14.546 1.082 -3.271 1.00 92.88 110 LEU A C 1
ATOM 845 O O . LEU A 1 110 ? 13.855 0.158 -3.701 1.00 92.88 110 LEU A O 1
ATOM 849 N N . GLU A 1 111 ? 15.094 1.080 -2.063 1.00 93.06 111 GLU A N 1
ATOM 850 C CA . GLU A 1 111 ? 14.907 -0.017 -1.122 1.00 93.06 111 GLU A CA 1
ATOM 851 C C . GLU A 1 111 ? 13.574 0.107 -0.356 1.00 93.06 111 GLU A C 1
ATOM 853 O O . GLU A 1 111 ? 13.058 1.220 -0.165 1.00 93.06 111 GLU A O 1
ATOM 858 N N . PRO A 1 112 ? 12.998 -1.021 0.102 1.00 92.31 112 PRO A N 1
ATOM 859 C CA . PRO A 1 112 ? 11.898 -1.021 1.063 1.00 92.31 112 PRO A CA 1
ATOM 860 C C . PRO A 1 112 ? 12.285 -0.317 2.371 1.00 92.31 112 PRO A C 1
ATOM 862 O O . PRO A 1 112 ? 13.462 -0.226 2.722 1.00 92.31 112 PRO A O 1
ATOM 865 N N . LEU A 1 113 ? 11.288 0.144 3.127 1.00 91.06 113 LEU A N 1
ATOM 866 C CA . LEU A 1 113 ? 11.537 0.782 4.419 1.00 91.06 113 LEU A CA 1
ATOM 867 C C . LEU A 1 113 ? 11.937 -0.243 5.482 1.00 91.06 113 LEU A C 1
ATOM 869 O O . LEU A 1 113 ? 11.361 -1.328 5.576 1.00 91.06 113 LEU A O 1
ATOM 873 N N . ASP A 1 114 ? 12.891 0.139 6.329 1.00 89.62 114 ASP A N 1
ATOM 874 C CA . ASP A 1 114 ? 13.245 -0.627 7.520 1.00 89.62 114 ASP A CA 1
ATOM 875 C C . ASP A 1 114 ? 12.213 -0.460 8.651 1.00 89.62 114 ASP A C 1
ATOM 877 O O . ASP A 1 114 ? 11.286 0.353 8.596 1.00 89.62 114 ASP A O 1
ATOM 881 N N . ARG A 1 115 ? 12.383 -1.246 9.718 1.00 83.12 115 ARG A N 1
ATOM 882 C CA . ARG A 1 115 ? 11.436 -1.285 10.838 1.00 83.12 115 ARG A CA 1
ATOM 883 C C . ARG A 1 115 ? 11.353 0.024 11.631 1.00 83.12 115 ARG A C 1
ATOM 885 O O . ARG A 1 115 ? 10.332 0.262 12.268 1.00 83.12 115 ARG A O 1
ATOM 892 N N . GLU A 1 116 ? 12.385 0.859 11.608 1.00 80.19 116 GLU A N 1
ATOM 893 C CA . GLU A 1 116 ? 12.349 2.166 12.270 1.00 80.19 116 GLU A CA 1
ATOM 894 C C . GLU A 1 116 ? 11.606 3.190 11.403 1.00 80.19 116 GLU A C 1
ATOM 896 O O . GLU A 1 116 ? 10.854 4.020 11.910 1.00 80.19 116 GLU A O 1
ATOM 901 N N . ALA A 1 117 ? 11.773 3.106 10.083 1.00 83.75 117 ALA A N 1
ATOM 902 C CA . ALA A 1 117 ? 11.202 4.036 9.122 1.00 83.75 117 ALA A CA 1
ATOM 903 C C . ALA A 1 117 ? 9.704 3.826 8.852 1.00 83.75 117 ALA A C 1
ATOM 905 O O . ALA A 1 117 ? 9.021 4.780 8.491 1.00 83.75 117 ALA A O 1
ATOM 906 N N . ILE A 1 118 ? 9.172 2.614 9.038 1.00 86.00 118 ILE A N 1
ATOM 907 C CA . ILE A 1 118 ? 7.741 2.330 8.816 1.00 86.00 118 ILE A CA 1
ATOM 908 C C . ILE A 1 118 ? 6.816 3.032 9.826 1.00 86.00 118 ILE A C 1
ATOM 910 O O . ILE A 1 118 ? 5.676 3.350 9.486 1.00 86.00 118 ILE A O 1
ATOM 914 N N . GLU A 1 119 ? 7.283 3.314 11.044 1.00 86.88 119 GLU A N 1
ATOM 915 C CA . GLU A 1 119 ? 6.485 4.023 12.059 1.00 86.88 119 GLU A CA 1
ATOM 916 C C . GLU A 1 119 ? 6.626 5.550 11.975 1.00 86.88 119 GLU A C 1
ATOM 918 O O . GLU A 1 119 ? 5.744 6.280 12.434 1.00 86.88 119 GLU A O 1
ATOM 923 N N . ASP A 1 120 ? 7.706 6.033 11.359 1.00 86.81 120 ASP A N 1
ATOM 924 C CA . ASP A 1 120 ? 8.005 7.453 11.197 1.00 86.81 120 ASP A CA 1
ATOM 925 C C . ASP A 1 120 ? 7.270 8.030 9.975 1.00 86.81 120 ASP A C 1
ATOM 927 O O . ASP A 1 120 ? 7.519 7.671 8.822 1.00 86.81 120 ASP A O 1
ATOM 931 N N . ASP A 1 121 ? 6.353 8.962 10.233 1.00 85.12 121 ASP A N 1
ATOM 932 C CA . ASP A 1 121 ? 5.531 9.588 9.196 1.00 85.12 121 ASP A CA 1
ATOM 933 C C . ASP A 1 121 ? 6.346 10.445 8.216 1.00 85.12 121 ASP A C 1
ATOM 935 O O . ASP A 1 121 ? 6.008 10.498 7.031 1.00 85.12 121 ASP A O 1
ATOM 939 N N . ALA A 1 122 ? 7.432 11.078 8.667 1.00 86.31 122 ALA A N 1
ATOM 940 C CA . ALA A 1 122 ? 8.301 11.871 7.805 1.00 86.31 122 ALA A CA 1
ATOM 941 C C . ALA A 1 122 ? 9.142 10.971 6.893 1.00 86.31 122 ALA A C 1
ATOM 943 O O . ALA A 1 122 ? 9.272 11.254 5.700 1.00 86.31 122 ALA A O 1
ATOM 944 N N . ARG A 1 123 ? 9.662 9.855 7.422 1.00 88.00 123 ARG A N 1
ATOM 945 C CA . ARG A 1 123 ? 10.390 8.863 6.613 1.00 88.00 123 ARG A CA 1
ATOM 946 C C . ARG A 1 123 ? 9.475 8.171 5.609 1.00 88.00 123 ARG A C 1
ATOM 948 O O . ARG A 1 123 ? 9.848 8.054 4.443 1.00 88.00 123 ARG A O 1
ATOM 955 N N . TRP A 1 124 ? 8.265 7.789 6.021 1.00 86.62 124 TRP A N 1
ATOM 956 C CA . TRP A 1 124 ? 7.248 7.251 5.115 1.00 86.62 124 TRP A CA 1
ATOM 957 C C . TRP A 1 124 ? 6.919 8.223 3.974 1.00 86.62 124 TRP A C 1
ATOM 959 O O . TRP A 1 124 ? 6.877 7.832 2.804 1.00 86.62 124 TRP A O 1
ATOM 969 N N . PHE A 1 125 ? 6.722 9.503 4.300 1.00 84.25 125 PHE A N 1
ATOM 970 C CA . PHE A 1 125 ? 6.426 10.538 3.312 1.00 84.25 125 PHE A CA 1
ATOM 971 C C . PHE A 1 125 ? 7.589 10.761 2.332 1.00 84.25 125 PHE A C 1
ATOM 973 O O . PHE A 1 125 ? 7.377 10.823 1.117 1.00 84.25 125 PHE A O 1
ATOM 980 N N . ALA A 1 126 ? 8.822 10.842 2.840 1.00 87.06 126 ALA A N 1
ATOM 981 C CA . ALA A 1 126 ? 10.018 10.995 2.013 1.00 87.06 126 ALA A CA 1
ATOM 982 C C . ALA A 1 126 ? 10.205 9.804 1.063 1.00 87.06 126 ALA A C 1
ATOM 984 O O . ALA A 1 126 ? 10.426 9.994 -0.134 1.00 87.06 126 ALA A O 1
ATOM 985 N N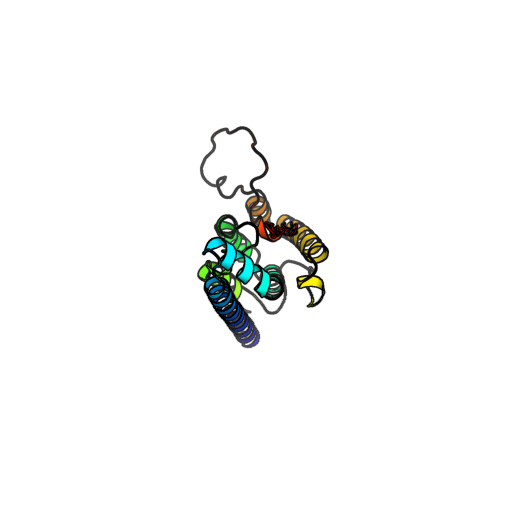 . TRP A 1 127 ? 10.036 8.581 1.572 1.00 91.69 127 TRP A N 1
ATOM 986 C CA . TRP A 1 127 ? 10.100 7.367 0.764 1.00 91.69 127 TRP A CA 1
ATOM 987 C C . TRP A 1 127 ? 9.023 7.344 -0.323 1.00 91.69 127 TRP A C 1
ATOM 989 O O . TRP A 1 127 ? 9.329 7.086 -1.483 1.00 91.69 127 TRP A O 1
ATOM 999 N N . THR A 1 128 ? 7.779 7.689 0.018 1.00 88.25 128 THR A N 1
ATOM 1000 C CA . THR A 1 128 ? 6.668 7.738 -0.946 1.00 88.25 128 THR A CA 1
ATOM 1001 C C . THR A 1 128 ? 6.935 8.744 -2.064 1.00 88.25 128 THR A C 1
ATOM 1003 O O . THR A 1 128 ? 6.615 8.487 -3.227 1.00 88.25 128 THR A O 1
ATOM 1006 N N . THR A 1 129 ? 7.532 9.888 -1.725 1.00 86.31 129 THR A N 1
ATOM 1007 C CA . THR A 1 129 ? 7.907 10.917 -2.703 1.00 86.31 129 THR A CA 1
ATOM 1008 C C . THR A 1 129 ? 8.959 10.373 -3.669 1.00 86.31 129 THR A C 1
ATOM 1010 O O . THR A 1 129 ? 8.732 10.381 -4.877 1.00 86.31 129 THR A O 1
ATOM 1013 N N . ALA A 1 130 ? 10.042 9.790 -3.145 1.00 90.25 130 ALA A N 1
ATOM 1014 C CA . ALA A 1 130 ? 11.088 9.173 -3.962 1.00 90.25 130 ALA A CA 1
ATOM 1015 C C . ALA A 1 130 ? 10.552 8.019 -4.829 1.00 90.25 130 ALA A C 1
ATOM 1017 O O . ALA A 1 130 ? 10.919 7.879 -5.996 1.00 90.25 130 ALA A O 1
ATOM 1018 N N . TRP A 1 131 ? 9.642 7.208 -4.286 1.00 92.75 131 TRP A N 1
ATOM 1019 C CA . TRP A 1 131 ? 8.995 6.124 -5.018 1.00 92.75 131 TRP A CA 1
ATOM 1020 C C . TRP A 1 131 ? 8.132 6.639 -6.173 1.00 92.75 131 TRP A C 1
ATOM 1022 O O . TRP A 1 131 ? 8.199 6.103 -7.277 1.00 92.75 131 TRP A O 1
ATOM 1032 N N . THR A 1 132 ? 7.361 7.704 -5.943 1.00 88.69 132 THR A N 1
ATOM 1033 C CA . THR A 1 132 ? 6.515 8.340 -6.965 1.00 88.69 132 THR A CA 1
ATOM 1034 C C . THR A 1 132 ? 7.361 8.900 -8.108 1.00 88.69 132 THR A C 1
ATOM 1036 O O . THR A 1 132 ? 7.023 8.710 -9.276 1.00 88.69 132 THR A O 1
ATOM 1039 N N . GLU A 1 133 ? 8.475 9.557 -7.783 1.00 88.81 133 GLU A N 1
ATOM 1040 C CA . GLU A 1 133 ? 9.423 10.077 -8.772 1.00 88.81 133 GLU A CA 1
ATOM 1041 C C . GLU A 1 133 ? 10.038 8.948 -9.604 1.00 88.81 133 GLU A C 1
ATOM 1043 O O . GLU A 1 133 ? 10.008 9.001 -10.836 1.00 88.81 133 GLU A O 1
ATOM 1048 N N . ALA A 1 134 ? 10.526 7.891 -8.947 1.00 91.81 134 ALA A N 1
ATOM 1049 C CA . ALA A 1 134 ? 11.079 6.726 -9.628 1.00 91.81 134 ALA A CA 1
ATOM 1050 C C . ALA A 1 134 ? 10.038 6.058 -10.540 1.00 91.81 134 ALA A C 1
ATOM 1052 O O . ALA A 1 134 ? 10.343 5.700 -11.678 1.00 91.81 134 ALA A O 1
ATOM 1053 N N . LEU A 1 135 ? 8.803 5.895 -10.058 1.00 90.12 135 LEU A N 1
ATOM 1054 C CA . LEU A 1 135 ? 7.728 5.239 -10.799 1.00 90.12 135 LEU A CA 1
ATOM 1055 C C . LEU A 1 135 ? 7.308 6.060 -12.022 1.00 90.12 135 LEU A C 1
ATOM 1057 O O . LEU A 1 135 ? 7.143 5.503 -13.107 1.00 90.12 135 LEU A O 1
ATOM 1061 N N . GLY A 1 136 ? 7.193 7.381 -11.872 1.00 87.94 136 GLY A N 1
ATOM 1062 C CA . GLY A 1 136 ? 6.923 8.290 -12.984 1.00 87.94 136 GLY A CA 1
ATOM 1063 C C . GLY A 1 136 ? 8.029 8.270 -14.042 1.00 87.94 136 GLY A C 1
ATOM 1064 O O . GLY A 1 136 ? 7.731 8.300 -15.234 1.00 87.94 136 GLY A O 1
ATOM 1065 N N . ALA A 1 137 ? 9.293 8.148 -13.626 1.00 90.25 137 ALA A N 1
ATOM 1066 C CA . ALA A 1 137 ? 10.428 8.026 -14.540 1.00 90.25 137 ALA A CA 1
ATOM 1067 C C . ALA A 1 137 ? 10.493 6.661 -15.254 1.00 90.25 137 ALA A C 1
ATOM 1069 O O . ALA A 1 137 ? 11.036 6.570 -16.354 1.00 90.25 137 ALA A O 1
ATOM 1070 N N . ALA A 1 138 ? 9.936 5.604 -14.655 1.00 89.81 138 ALA A N 1
ATOM 1071 C CA . ALA A 1 138 ? 10.006 4.250 -15.196 1.00 89.81 138 ALA A CA 1
ATOM 1072 C C . ALA A 1 138 ? 9.088 4.020 -16.411 1.00 89.81 138 ALA A C 1
ATOM 1074 O O . ALA A 1 138 ? 9.385 3.160 -17.242 1.00 89.81 138 ALA A O 1
ATOM 1075 N N . SER A 1 139 ? 7.963 4.742 -16.529 1.00 86.50 139 SER A N 1
ATOM 1076 C CA . SER A 1 139 ? 7.048 4.604 -17.672 1.00 86.50 139 SER A CA 1
ATOM 1077 C C . SER A 1 139 ? 6.064 5.776 -17.818 1.00 86.50 139 SER A C 1
ATOM 1079 O O . SER A 1 139 ? 5.482 6.202 -16.819 1.00 86.50 139 SER A O 1
ATOM 1081 N N . PRO A 1 140 ? 5.736 6.213 -19.053 1.00 85.69 140 PRO A N 1
ATOM 1082 C CA . PRO A 1 140 ? 4.663 7.182 -19.294 1.00 85.69 140 PRO A CA 1
ATOM 1083 C C . PRO A 1 140 ? 3.295 6.737 -18.755 1.00 85.69 140 PRO A C 1
ATOM 1085 O O . PRO A 1 140 ? 2.536 7.554 -18.240 1.00 85.69 140 PRO A O 1
ATOM 1088 N N . ALA A 1 141 ? 2.978 5.438 -18.831 1.00 83.25 141 ALA A N 1
ATOM 1089 C CA . ALA A 1 141 ? 1.731 4.899 -18.282 1.00 83.25 141 ALA A CA 1
ATOM 1090 C C . ALA A 1 141 ? 1.688 5.022 -16.753 1.00 83.25 141 ALA A C 1
ATOM 1092 O O . ALA A 1 141 ? 0.643 5.324 -16.176 1.00 83.25 141 ALA A O 1
ATOM 1093 N N . ALA A 1 142 ? 2.837 4.839 -16.102 1.00 84.19 142 ALA A N 1
ATOM 1094 C CA . ALA A 1 142 ? 2.966 5.043 -14.672 1.00 84.19 142 ALA A CA 1
ATOM 1095 C C . ALA A 1 142 ? 2.818 6.526 -14.317 1.00 84.19 142 ALA A C 1
ATOM 1097 O O . ALA A 1 142 ? 2.009 6.861 -13.460 1.00 84.19 142 ALA A O 1
ATOM 1098 N N . GLN A 1 143 ? 3.475 7.427 -15.050 1.00 84.38 143 GLN A N 1
ATOM 1099 C CA . GLN A 1 143 ? 3.290 8.869 -14.877 1.00 84.38 143 GLN A CA 1
ATOM 1100 C C . GLN A 1 143 ? 1.817 9.297 -15.024 1.00 84.38 143 GLN A C 1
ATOM 1102 O O . GLN A 1 143 ? 1.324 10.079 -14.212 1.00 84.38 143 GLN A O 1
ATOM 1107 N N . ALA A 1 144 ? 1.086 8.749 -16.000 1.00 81.88 144 ALA A N 1
ATOM 1108 C CA . ALA A 1 144 ? -0.341 9.021 -16.183 1.00 81.88 144 ALA A CA 1
ATOM 1109 C C . ALA A 1 144 ? -1.202 8.490 -15.020 1.00 81.88 144 ALA A C 1
ATOM 1111 O O . ALA A 1 144 ? -2.109 9.184 -14.552 1.00 81.88 144 ALA A O 1
ATOM 1112 N N . ALA A 1 145 ? -0.895 7.293 -14.507 1.00 79.00 145 ALA A N 1
ATOM 1113 C CA . ALA A 1 145 ? -1.577 6.723 -13.345 1.00 79.00 145 ALA A CA 1
ATOM 1114 C C . ALA A 1 145 ? -1.391 7.593 -12.086 1.00 79.00 145 ALA A C 1
ATOM 1116 O O . ALA A 1 145 ? -2.356 7.844 -11.362 1.00 79.00 145 ALA A O 1
ATOM 1117 N N . LEU A 1 146 ? -0.185 8.135 -11.886 1.00 77.06 146 LEU A N 1
ATOM 1118 C CA . LEU A 1 146 ? 0.142 9.093 -10.820 1.00 77.06 146 LEU A CA 1
ATOM 1119 C C . LEU A 1 146 ? -0.452 10.494 -11.074 1.00 77.06 146 LEU A C 1
ATOM 1121 O O . LEU A 1 146 ? -0.638 11.284 -10.155 1.00 77.06 146 LEU A O 1
ATOM 1125 N N . GLY A 1 147 ? -0.765 10.842 -12.320 1.00 67.12 147 GLY A N 1
ATOM 1126 C CA . GLY A 1 147 ? -1.474 12.079 -12.660 1.00 67.12 147 GLY A CA 1
ATOM 1127 C C . GLY A 1 147 ? -2.983 12.019 -12.391 1.00 67.12 147 GLY A C 1
ATOM 1128 O O . GLY A 1 147 ? -3.656 13.046 -12.437 1.00 67.12 147 GLY A O 1
ATOM 1129 N N . GLY A 1 148 ? -3.526 10.827 -12.107 1.00 56.38 148 GLY A N 1
ATOM 1130 C CA . GLY A 1 148 ? -4.968 10.588 -12.002 1.00 56.38 148 GLY A CA 1
ATOM 1131 C C . GLY A 1 148 ? -5.676 10.463 -13.357 1.00 56.38 148 GLY A C 1
ATOM 1132 O O . GLY A 1 148 ? -6.908 10.407 -13.394 1.00 56.38 148 GLY A O 1
ATOM 1133 N N . ASP A 1 149 ? -4.913 10.371 -14.448 1.00 45.53 149 ASP A N 1
ATOM 1134 C CA . ASP A 1 149 ? -5.383 10.472 -15.832 1.00 45.53 149 ASP A CA 1
ATOM 1135 C C . ASP A 1 149 ? -5.653 9.097 -16.466 1.00 45.53 149 ASP A C 1
ATOM 1137 O O . ASP A 1 149 ? -5.485 8.878 -17.662 1.00 45.53 149 ASP A O 1
ATOM 1141 N N . THR A 1 150 ? -6.126 8.135 -15.667 1.00 45.16 150 THR A N 1
ATOM 1142 C CA . THR A 1 150 ? -6.537 6.815 -16.178 1.00 45.16 150 THR A CA 1
ATOM 1143 C C . THR A 1 150 ? -7.789 6.883 -17.064 1.00 45.16 150 THR A C 1
ATOM 1145 O O . THR A 1 150 ? -8.090 5.929 -17.776 1.00 45.16 150 THR A O 1
ATOM 1148 N N . ALA A 1 151 ? -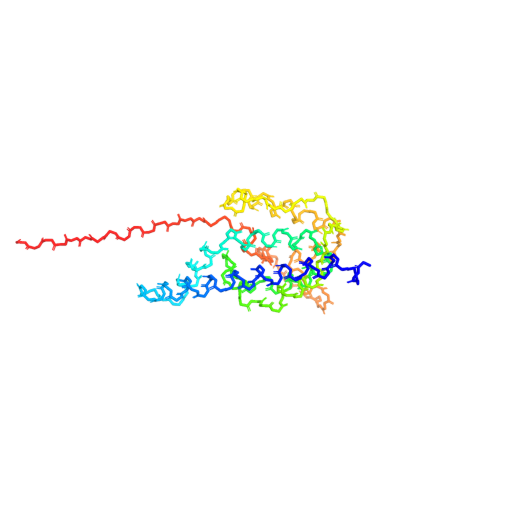8.497 8.020 -17.073 1.00 39.09 151 ALA A N 1
ATOM 1149 C CA . ALA A 1 151 ? -9.637 8.291 -17.952 1.00 39.09 151 ALA A CA 1
ATOM 1150 C C . ALA A 1 151 ? -9.238 8.833 -19.343 1.00 39.09 151 ALA A C 1
ATOM 1152 O O . ALA A 1 151 ? -10.057 8.820 -20.263 1.00 39.09 151 ALA A O 1
ATOM 1153 N N . SER A 1 152 ? -7.986 9.268 -19.534 1.00 37.41 152 SER A N 1
ATOM 1154 C CA . SER A 1 152 ? -7.527 9.899 -20.784 1.00 37.41 152 SER A CA 1
ATOM 1155 C C . SER A 1 152 ? -7.309 8.903 -21.938 1.00 37.41 152 SER A C 1
ATOM 1157 O O . SER A 1 152 ? -6.982 9.286 -23.057 1.00 37.41 152 SER A O 1
ATOM 1159 N N . LEU A 1 153 ? -7.555 7.609 -21.709 1.00 42.94 153 LEU A N 1
ATOM 1160 C CA . LEU A 1 153 ? -7.519 6.594 -22.763 1.00 42.94 153 LEU A CA 1
ATOM 1161 C C . LEU A 1 153 ? -8.825 6.471 -23.565 1.00 42.94 153 LEU A C 1
ATOM 1163 O O . LEU A 1 153 ? -8.820 5.726 -24.543 1.00 42.94 153 LEU A O 1
ATOM 1167 N N . GLN A 1 154 ? -9.923 7.171 -23.221 1.00 37.84 154 GLN A N 1
ATOM 1168 C CA . GLN A 1 154 ? -11.175 7.014 -23.986 1.00 37.84 154 GLN A CA 1
ATOM 1169 C C . GLN A 1 154 ? -12.055 8.235 -24.277 1.00 37.84 154 GLN A C 1
ATOM 1171 O O . GLN A 1 154 ? -12.974 8.069 -25.078 1.00 37.84 154 GLN A O 1
ATOM 1176 N N . SER A 1 155 ? -11.860 9.450 -23.756 1.00 32.25 155 SER A N 1
ATOM 1177 C CA . SER A 1 155 ? -12.771 10.548 -24.151 1.00 32.25 155 SER A CA 1
ATOM 1178 C C . SER A 1 155 ? -12.164 11.938 -23.996 1.00 32.25 155 SER A C 1
ATOM 1180 O O . SER A 1 155 ? -11.973 12.426 -22.886 1.00 32.25 155 SER A O 1
ATOM 1182 N N . SER A 1 156 ? -11.909 12.600 -25.128 1.00 38.81 156 SER A N 1
ATOM 1183 C CA . SER A 1 156 ? -11.684 14.043 -25.182 1.00 38.81 156 SER A CA 1
ATOM 1184 C C . SER A 1 156 ? -12.995 14.781 -24.927 1.00 38.81 156 SER A C 1
ATOM 1186 O O . SER A 1 156 ? -13.834 14.843 -25.816 1.00 38.81 156 SER A O 1
ATOM 1188 N N . GLU A 1 157 ? -13.139 15.417 -23.766 1.00 35.38 157 GLU A N 1
ATOM 1189 C CA . GLU A 1 157 ? -13.958 16.626 -23.670 1.00 35.38 157 GLU A CA 1
ATOM 1190 C C . GLU A 1 157 ? -13.496 17.535 -22.524 1.00 35.38 157 GLU A C 1
ATOM 1192 O O . GLU A 1 157 ? -13.204 17.098 -21.411 1.00 35.38 157 GLU A O 1
ATOM 1197 N N . MET A 1 158 ? -13.381 18.823 -22.852 1.00 40.75 158 MET A N 1
ATOM 1198 C CA . MET A 1 158 ? -12.856 19.913 -22.030 1.00 40.75 158 MET A CA 1
ATOM 1199 C C . MET A 1 158 ? -13.464 19.973 -20.621 1.00 40.75 158 MET A C 1
ATOM 1201 O O . MET A 1 158 ? -14.660 20.221 -20.468 1.00 40.75 158 MET A O 1
ATOM 1205 N N . ARG A 1 159 ? -12.617 19.905 -19.582 1.00 30.56 159 ARG A N 1
ATOM 1206 C CA . ARG A 1 159 ? -12.926 20.440 -18.245 1.00 30.56 159 ARG A CA 1
ATOM 1207 C C . ARG A 1 159 ? -11.732 21.168 -17.625 1.00 30.56 159 ARG A C 1
ATOM 1209 O O . ARG A 1 159 ? -10.605 20.691 -17.646 1.00 30.56 159 ARG A O 1
ATOM 1216 N N . ILE A 1 160 ? -12.046 22.338 -17.072 1.00 31.47 160 ILE A N 1
ATOM 1217 C CA . ILE A 1 160 ? -11.188 23.275 -16.333 1.00 31.47 160 ILE A CA 1
ATOM 1218 C C . ILE A 1 160 ? -10.463 22.541 -15.180 1.00 31.47 160 ILE A C 1
ATOM 1220 O O . ILE A 1 160 ? -11.112 21.747 -14.489 1.00 31.47 160 ILE A O 1
ATOM 1224 N N . PRO A 1 161 ? -9.158 22.792 -14.932 1.00 33.78 161 PRO A N 1
ATOM 1225 C CA . PRO A 1 161 ? -8.377 22.026 -13.965 1.00 33.78 161 PRO A CA 1
ATOM 1226 C C . PRO A 1 161 ? -8.784 22.383 -12.532 1.00 33.78 161 PRO A C 1
ATOM 1228 O O . PRO A 1 161 ? -8.428 23.426 -11.990 1.00 33.78 161 PRO A O 1
ATOM 1231 N N . THR A 1 162 ? -9.547 21.489 -11.910 1.00 32.03 162 THR A N 1
ATOM 1232 C CA . THR A 1 162 ? -9.683 21.410 -10.452 1.00 32.03 162 THR A CA 1
ATOM 1233 C C . THR A 1 162 ? -8.550 20.531 -9.922 1.00 32.03 162 THR A C 1
ATOM 1235 O O . THR A 1 162 ? -8.153 19.588 -10.601 1.00 32.03 162 THR A O 1
ATOM 1238 N N . SER A 1 163 ? -8.004 20.899 -8.758 1.00 38.06 163 SER A N 1
ATOM 1239 C CA . SER A 1 163 ? -6.808 20.372 -8.076 1.00 38.06 163 SER A CA 1
ATOM 1240 C C . SER A 1 163 ? -6.413 18.923 -8.410 1.00 38.06 163 SER A C 1
ATOM 1242 O O . SER A 1 163 ? -7.297 18.065 -8.476 1.00 38.06 163 SER A O 1
ATOM 1244 N N . PRO A 1 164 ? -5.103 18.616 -8.550 1.00 39.28 164 PRO A N 1
ATOM 1245 C CA . PRO A 1 164 ? -4.627 17.303 -8.981 1.00 39.28 164 PRO A CA 1
ATOM 1246 C C . PRO A 1 164 ? -5.230 16.216 -8.092 1.00 39.28 164 PRO A C 1
ATOM 1248 O O . PRO A 1 164 ? -4.981 16.151 -6.886 1.00 39.28 164 PRO A O 1
ATOM 1251 N N . ARG A 1 165 ? -6.096 15.401 -8.693 1.00 46.00 165 ARG A N 1
ATOM 1252 C CA . ARG A 1 165 ? -6.807 14.314 -8.025 1.00 46.00 165 ARG A CA 1
ATOM 1253 C C . ARG A 1 165 ? -5.771 13.309 -7.523 1.00 46.00 165 ARG A C 1
ATOM 1255 O O . ARG A 1 165 ? -5.190 12.571 -8.312 1.00 46.00 165 ARG A O 1
ATOM 1262 N N . ARG A 1 166 ? -5.527 13.305 -6.207 1.00 54.09 166 ARG A N 1
ATOM 1263 C CA . ARG A 1 166 ? -4.593 12.389 -5.534 1.00 54.09 166 ARG A CA 1
ATOM 1264 C C . ARG A 1 166 ? -5.011 10.938 -5.784 1.00 54.09 166 ARG A C 1
ATOM 1266 O O . ARG A 1 166 ? -6.135 10.544 -5.490 1.00 54.09 166 ARG A O 1
ATOM 1273 N N . TRP A 1 167 ? -4.084 10.151 -6.308 1.00 56.91 167 TRP A N 1
ATOM 1274 C CA . TRP A 1 167 ? -4.254 8.749 -6.703 1.00 56.91 167 TRP A CA 1
ATOM 1275 C C . TRP A 1 167 ? -4.078 7.758 -5.540 1.00 56.91 167 TRP A C 1
ATOM 1277 O O . TRP A 1 167 ? -4.328 6.572 -5.713 1.00 56.91 167 TRP A O 1
ATOM 1287 N N . ALA A 1 168 ? -3.716 8.234 -4.346 1.00 57.00 168 ALA A N 1
ATOM 1288 C CA . ALA A 1 168 ? -3.645 7.444 -3.118 1.00 57.00 168 ALA A CA 1
ATOM 1289 C C . ALA A 1 168 ? -3.386 8.377 -1.915 1.00 57.00 168 ALA A C 1
ATOM 1291 O O . ALA A 1 168 ? -2.233 8.570 -1.529 1.00 57.00 168 ALA A O 1
ATOM 1292 N N . PRO A 1 169 ? -4.412 9.019 -1.323 1.00 59.22 169 PRO A N 1
ATOM 1293 C CA . PRO A 1 169 ? -4.201 9.978 -0.235 1.00 59.22 169 PRO A CA 1
ATOM 1294 C C . PRO A 1 169 ? -3.411 9.376 0.939 1.00 59.22 169 PRO A C 1
ATOM 1296 O O . PRO A 1 169 ? -2.496 10.033 1.430 1.00 59.22 169 PRO A O 1
ATOM 1299 N N . TRP A 1 170 ? -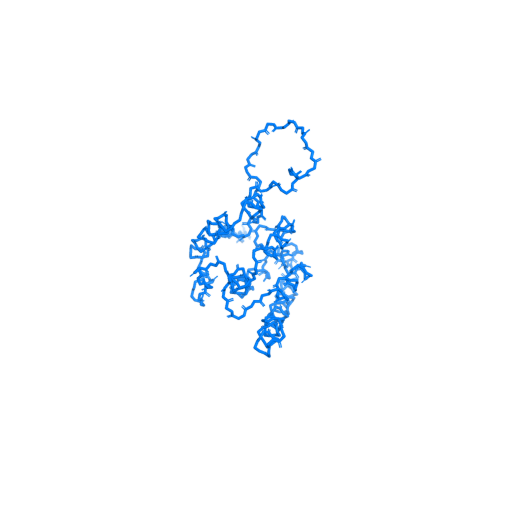3.650 8.102 1.274 1.00 61.84 170 TRP A N 1
ATOM 1300 C CA . TRP A 1 170 ? -2.929 7.349 2.311 1.00 61.84 170 TRP A CA 1
ATOM 1301 C C . TRP A 1 170 ? -1.404 7.252 2.116 1.00 61.84 170 TRP A C 1
ATOM 1303 O O . TRP A 1 170 ? -0.671 7.213 3.103 1.00 61.84 170 TRP A O 1
ATOM 1313 N N . LEU A 1 171 ? -0.908 7.258 0.872 1.00 60.34 171 LEU A N 1
ATOM 1314 C CA . LEU A 1 171 ? 0.531 7.252 0.585 1.00 60.34 171 LEU A CA 1
ATOM 1315 C C . LEU A 1 171 ? 1.173 8.573 1.045 1.00 60.34 171 LEU A C 1
ATOM 1317 O O . LEU A 1 171 ? 2.258 8.585 1.612 1.00 60.34 171 LEU A O 1
ATOM 1321 N N . THR A 1 172 ? 0.458 9.687 0.884 1.00 56.28 172 THR A N 1
ATOM 1322 C CA . THR A 1 172 ? 0.945 11.042 1.208 1.00 56.28 172 THR A CA 1
ATOM 1323 C C . THR A 1 172 ? 0.498 11.578 2.569 1.00 56.28 172 THR A C 1
ATOM 1325 O O . THR A 1 172 ? 0.930 12.660 2.970 1.00 56.28 172 THR A O 1
ATOM 1328 N N . SER A 1 173 ? -0.389 10.872 3.269 1.00 49.19 173 SER A N 1
ATOM 1329 C CA . SER A 1 173 ? -0.910 11.300 4.564 1.00 49.19 173 SER A CA 1
ATOM 1330 C C . SER A 1 173 ? 0.137 11.095 5.660 1.00 49.19 173 SER A C 1
ATOM 1332 O O . SER A 1 173 ? 0.283 10.006 6.214 1.00 49.19 173 SER A O 1
ATOM 1334 N N . ALA A 1 174 ? 0.827 12.174 6.030 1.00 42.75 174 ALA A N 1
ATOM 1335 C CA . ALA A 1 174 ? 1.322 12.328 7.392 1.00 42.75 174 ALA A CA 1
ATOM 1336 C C . ALA A 1 174 ? 0.083 12.523 8.276 1.00 42.75 174 ALA A C 1
ATOM 1338 O O . ALA A 1 174 ? -0.591 13.549 8.177 1.00 42.75 174 ALA A O 1
ATOM 1339 N N . ALA A 1 175 ? -0.309 11.514 9.051 1.00 42.59 175 ALA A N 1
ATOM 1340 C CA . ALA A 1 175 ? -1.501 11.616 9.883 1.00 42.59 175 ALA A CA 1
ATOM 1341 C C . ALA A 1 175 ? -1.285 12.716 10.938 1.00 42.59 175 ALA A C 1
ATOM 1343 O O . ALA A 1 175 ? -0.582 12.513 11.923 1.00 42.59 175 ALA A O 1
ATOM 1344 N N . VAL A 1 176 ? -1.882 13.894 10.743 1.00 35.31 176 VAL A N 1
ATOM 1345 C CA . VAL A 1 176 ? -1.896 14.947 11.765 1.00 35.31 176 VAL A CA 1
ATOM 1346 C C . VAL A 1 176 ? -2.826 14.484 12.885 1.00 35.31 176 VAL A C 1
ATOM 1348 O O . VAL A 1 176 ? -4.047 14.447 12.728 1.00 35.31 176 VAL A O 1
ATOM 1351 N N . ILE A 1 177 ? -2.250 14.091 14.020 1.00 38.66 177 ILE A N 1
ATOM 1352 C CA . ILE A 1 177 ? -3.007 13.731 15.218 1.00 38.66 177 ILE A CA 1
ATOM 1353 C C . ILE A 1 177 ? -3.549 15.022 15.843 1.00 38.66 177 ILE A C 1
ATOM 1355 O O . ILE A 1 177 ? -2.829 15.741 16.530 1.00 38.66 177 ILE A O 1
ATOM 1359 N N . VAL A 1 178 ? -4.839 15.301 15.654 1.00 32.16 178 VAL A N 1
ATOM 1360 C CA . VAL A 1 178 ? -5.571 16.211 16.545 1.00 32.16 178 VAL A CA 1
ATOM 1361 C C . VAL A 1 178 ? -6.107 15.368 17.699 1.00 32.16 178 VAL A C 1
ATOM 1363 O O . VAL A 1 178 ? -7.138 14.708 17.574 1.00 32.16 178 VAL A O 1
ATOM 1366 N N . VAL A 1 179 ? -5.390 15.352 18.825 1.00 32.09 179 VAL A N 1
ATOM 1367 C CA . VAL A 1 179 ? -5.930 14.816 20.082 1.00 32.09 179 VAL A CA 1
ATOM 1368 C C . VAL A 1 179 ? -6.980 15.804 20.581 1.00 32.09 179 VAL A C 1
ATOM 1370 O O . VAL A 1 179 ? -6.651 16.821 21.184 1.00 32.09 179 VAL A O 1
ATOM 1373 N N . ALA A 1 180 ? -8.256 15.521 20.330 1.00 31.69 180 ALA A N 1
ATOM 1374 C CA . ALA A 1 180 ? -9.343 16.183 21.034 1.00 31.69 180 ALA A CA 1
ATOM 1375 C C . ALA A 1 180 ? -9.455 15.558 22.433 1.00 31.69 180 ALA A C 1
ATOM 1377 O O . ALA A 1 180 ? -10.159 14.571 22.635 1.00 31.69 180 ALA A O 1
ATOM 1378 N N . THR A 1 181 ? -8.733 16.103 23.411 1.00 36.62 181 THR A N 1
ATOM 1379 C CA . THR A 1 181 ? -8.996 15.831 24.828 1.00 36.62 181 THR A CA 1
ATOM 1380 C C . THR A 1 181 ? -10.356 16.427 25.178 1.00 36.62 181 THR A C 1
ATOM 1382 O O . THR A 1 181 ? -10.479 17.608 25.494 1.00 36.62 181 THR A O 1
ATOM 1385 N N . THR A 1 182 ? -11.413 15.620 25.100 1.00 38.19 182 THR A N 1
ATOM 1386 C CA . THR A 1 182 ? -12.717 15.990 25.653 1.00 38.19 182 THR A CA 1
ATOM 1387 C C . THR A 1 182 ? -12.580 16.038 27.173 1.00 38.19 182 THR A C 1
ATOM 1389 O O . THR A 1 182 ? -12.602 15.011 27.849 1.00 38.19 182 THR A O 1
ATOM 1392 N N . GLY A 1 183 ? -12.361 17.238 27.713 1.00 34.69 183 GLY A N 1
ATOM 1393 C CA . GLY A 1 183 ? -12.374 17.485 29.148 1.00 34.69 183 GLY A CA 1
ATOM 1394 C C . GLY A 1 183 ? -13.753 17.160 29.710 1.00 34.69 183 GLY A C 1
ATOM 1395 O O . GLY A 1 183 ? -14.735 17.826 29.389 1.00 34.69 183 GLY A O 1
ATOM 1396 N N . ILE A 1 184 ? -13.832 16.128 30.547 1.00 39.03 184 ILE A N 1
ATOM 1397 C CA . ILE A 1 184 ? -15.010 15.868 31.369 1.00 39.03 184 ILE A CA 1
ATOM 1398 C C . ILE A 1 184 ? -15.006 16.933 32.467 1.00 39.03 184 ILE A C 1
ATOM 1400 O O . ILE A 1 184 ? -14.282 16.823 33.455 1.00 39.03 184 ILE A O 1
ATOM 1404 N N . ALA A 1 185 ? -15.785 17.996 32.272 1.00 36.50 185 ALA A N 1
ATOM 1405 C CA . ALA A 1 185 ? -16.114 18.931 33.335 1.00 36.50 185 ALA A CA 1
ATOM 1406 C C . ALA A 1 185 ? -17.020 18.208 34.342 1.00 36.50 185 ALA A C 1
ATOM 1408 O O . ALA A 1 185 ? -18.205 17.988 34.093 1.00 36.50 185 ALA A O 1
ATOM 1409 N N . ILE A 1 186 ? -16.447 17.808 35.476 1.00 39.28 186 ILE A N 1
ATOM 1410 C CA . ILE A 1 186 ? -17.210 17.386 36.648 1.00 39.28 186 ILE A CA 1
ATOM 1411 C C . ILE A 1 186 ? -17.830 18.657 37.232 1.00 39.28 186 ILE A C 1
ATOM 1413 O O . ILE A 1 186 ? -17.154 19.446 37.886 1.00 39.28 186 ILE A O 1
ATOM 1417 N N . ALA A 1 187 ? -19.112 18.880 36.953 1.00 39.50 187 ALA A N 1
ATOM 1418 C CA . ALA A 1 187 ? -19.908 19.858 37.675 1.00 39.50 187 ALA A CA 1
ATOM 1419 C C . ALA A 1 187 ? -20.219 19.289 39.067 1.00 39.50 187 ALA A C 1
ATOM 1421 O O . ALA A 1 187 ? -21.158 18.511 39.237 1.00 39.50 187 ALA A O 1
ATOM 1422 N N . THR A 1 188 ? -19.418 19.653 40.065 1.00 42.97 188 THR A N 1
ATOM 1423 C CA . THR A 1 188 ? -19.822 19.568 41.469 1.00 42.97 188 THR A CA 1
ATOM 1424 C C . THR A 1 188 ? -20.879 20.637 41.725 1.00 42.97 188 THR A C 1
ATOM 1426 O O . THR A 1 188 ? -20.641 21.829 41.544 1.00 42.97 188 THR A O 1
ATOM 1429 N N . ARG A 1 189 ? -22.075 20.186 42.097 1.00 39.88 189 ARG A N 1
ATOM 1430 C CA . ARG A 1 189 ? -23.172 21.017 42.582 1.00 39.88 189 ARG A CA 1
ATOM 1431 C C . ARG A 1 189 ? -23.152 20.943 44.106 1.00 39.88 189 ARG A C 1
ATOM 1433 O O . ARG A 1 189 ? -23.349 19.854 44.637 1.00 39.88 189 ARG A O 1
ATOM 1440 N N . GLU A 1 190 ? -22.949 22.079 44.760 1.00 38.72 190 GLU A N 1
ATOM 1441 C CA . GLU A 1 190 ? -23.395 22.350 46.133 1.00 38.72 190 GLU A CA 1
ATOM 1442 C C . GLU A 1 190 ? -24.187 23.659 46.132 1.00 38.72 190 GLU A C 1
ATOM 1444 O O . GLU A 1 190 ? -23.765 24.594 45.410 1.00 38.72 190 GLU A O 1
#